Protein AF-A0A5B8B2P6-F1 (afdb_monomer_lite)

Sequence (330 aa):
MATRKTRTRLYSAANDNSALARVSGYAQRVIDGVETAGPHIRAACRRHFADLVRGIYLPFSGRSTEWSAWIAVKTPNVWIQDIYPIDLDRLAEDVKAWQSYMGNGLRDALEELRAVSAWAANQELSNFSDKQELRREVASTTEQTTAYFRETIIAATGPGSAISLKVDELQAQVFDPDTGLPAVANAVSLLETQVDIIDGKVSTNASAIIALQASYDEVSGSATFRMETGYTPSAGWSSKIGLQTRINDGAVFRDAGLFIESTATQARVIISADQFIVTAPGYEKQPFVFIGGVAALQVANIGTVTAGVLQSPDGKVKFDLANKRLTFSD

pLDDT: mean 84.7, std 16.09, range [31.66, 98.25]

Foldseek 3Di:
DDDDDDDDDDDDPDCPLVVLQVLLVVLVCCCVVVDDDDPVSVVVSVVSCPQWDWDWDCDPPRDDTDIDRIDGHDDPPDDPCVVPVDDVVVVVVVVVVQCVVQVCLVVVLVVVVVVVVVVVVDVVVVQWPDKDKDKDKDWDDDDPKIKMKIKIWMWTHGVFKTKTKIKIKIKTWDADPVPRWIKIKIWMWIWMWMWGQDPNFIKIKTKIKIKIWIDTDQKIKIWIWIWMWMAGPVFGTKTKIKIKIWIDPVPDIAMWMWIWMDGPVDTDIDTDHQKDWDADVVGPVAIFMQHPNDTDGPDDDDDDDDDCWDADPVRQWICRVVVRDTGGDD

Radius of gyration: 33.31 Å; chains: 1; bounding box: 85×66×78 Å

Secondary structure (DSSP, 8-state):
---------------HHHHHHHHHHHHHHHHTTSS---HHHHHHHHHHTTTEE--B---SS----PBPPPEE-------GGGT-SS-HHHHHHHHHHHHHHHHTHHHHHHHHHHHHHHHHHSTT-TT-SEEEEEEEEEEEEETTEEEEEEEEEEEEEETTEEEEEEEEEEEEEEE-TTT-PEEEEEEEEEEEEEEEEETTEEEEEEEEEEEEEEEETTEEEEEEEEEEEEEETTTEEEEEEEEEEEEE-SS-EEEEEEEEEEESS-EEEEEESSEEEE--TT-TTS-EEEETTEEEES----S----SEEE-TTSSEEEETTTTEEEE--

Structure (mmCIF, N/CA/C/O backbone):
data_AF-A0A5B8B2P6-F1
#
_entry.id   AF-A0A5B8B2P6-F1
#
loop_
_atom_site.group_PDB
_atom_site.id
_atom_site.type_symbol
_atom_site.label_atom_id
_atom_site.label_alt_id
_atom_site.label_comp_id
_atom_site.label_asym_id
_atom_site.label_entity_id
_atom_site.label_seq_id
_atom_site.pdbx_PDB_ins_code
_atom_site.Cartn_x
_atom_site.Cartn_y
_atom_site.Cartn_z
_atom_site.occupancy
_atom_site.B_iso_or_equiv
_atom_site.auth_seq_id
_atom_site.auth_comp_id
_atom_site.auth_asym_id
_atom_site.auth_atom_id
_atom_site.pdbx_PDB_model_num
ATOM 1 N N . MET A 1 1 ? 61.935 33.186 8.628 1.00 35.28 1 MET A N 1
ATOM 2 C CA . MET A 1 1 ? 62.275 31.759 8.456 1.00 35.28 1 MET A CA 1
ATOM 3 C C . MET A 1 1 ? 61.266 31.152 7.481 1.00 35.28 1 MET A C 1
ATOM 5 O O . MET A 1 1 ? 60.081 31.210 7.756 1.00 35.28 1 MET A O 1
ATOM 9 N N . ALA A 1 2 ? 61.767 30.679 6.332 1.00 37.25 2 ALA A N 1
ATOM 10 C CA . ALA A 1 2 ? 61.156 29.807 5.313 1.00 37.25 2 ALA A CA 1
ATOM 11 C C . ALA A 1 2 ? 59.877 30.238 4.544 1.00 37.25 2 ALA A C 1
ATOM 13 O O . ALA A 1 2 ? 58.749 29.925 4.908 1.00 37.25 2 ALA A O 1
ATOM 14 N N . THR A 1 3 ? 60.103 30.806 3.357 1.00 37.06 3 THR A N 1
ATOM 15 C CA . THR A 1 3 ? 59.189 30.882 2.204 1.00 37.06 3 THR A CA 1
ATOM 16 C C . THR A 1 3 ? 58.974 29.485 1.592 1.00 37.06 3 THR A C 1
ATOM 18 O O . THR A 1 3 ? 59.933 28.851 1.146 1.00 37.06 3 THR A O 1
ATOM 21 N N . ARG A 1 4 ? 57.730 28.986 1.520 1.00 32.34 4 ARG A N 1
ATOM 22 C CA . ARG A 1 4 ? 57.399 27.720 0.831 1.00 32.34 4 ARG A CA 1
ATOM 23 C C . ARG A 1 4 ? 57.188 27.988 -0.666 1.00 32.34 4 ARG A C 1
ATOM 25 O O . ARG A 1 4 ? 56.168 28.532 -1.069 1.00 32.34 4 ARG A O 1
ATOM 32 N N . LYS A 1 5 ? 58.174 27.621 -1.491 1.00 34.56 5 LYS A N 1
ATOM 33 C CA . LYS A 1 5 ? 58.077 27.624 -2.962 1.00 34.56 5 LYS A CA 1
ATOM 34 C C . LYS A 1 5 ? 57.139 26.505 -3.427 1.00 34.56 5 LYS A C 1
ATOM 36 O O . LYS A 1 5 ? 57.492 25.331 -3.328 1.00 34.56 5 LYS A O 1
ATOM 41 N N . THR A 1 6 ? 55.993 26.860 -3.994 1.00 35.56 6 THR A N 1
ATOM 42 C CA . THR A 1 6 ? 55.155 25.942 -4.775 1.00 35.56 6 THR A CA 1
ATOM 43 C C . THR A 1 6 ? 55.879 25.634 -6.088 1.00 35.56 6 THR A C 1
ATOM 45 O O . THR A 1 6 ? 56.027 26.500 -6.948 1.00 35.56 6 THR A O 1
ATOM 48 N N . ARG A 1 7 ? 56.412 24.415 -6.234 1.00 31.66 7 ARG A N 1
ATOM 49 C CA . ARG A 1 7 ? 56.977 23.933 -7.503 1.00 31.66 7 ARG A CA 1
ATOM 50 C C . ARG A 1 7 ? 55.834 23.489 -8.414 1.00 31.66 7 ARG A C 1
ATOM 52 O O . ARG A 1 7 ? 55.404 22.342 -8.346 1.00 31.66 7 ARG A O 1
ATOM 59 N N . THR A 1 8 ? 55.385 24.374 -9.294 1.00 33.09 8 THR A N 1
ATOM 60 C CA . THR A 1 8 ? 54.606 23.985 -10.474 1.00 33.09 8 THR A CA 1
ATOM 61 C C . THR A 1 8 ? 55.544 23.253 -11.433 1.00 33.09 8 THR A C 1
ATOM 63 O O . THR A 1 8 ? 56.421 23.867 -12.040 1.00 33.09 8 THR A O 1
ATOM 66 N N . ARG A 1 9 ? 55.423 21.924 -11.534 1.00 31.73 9 ARG A N 1
ATOM 67 C CA . ARG A 1 9 ? 56.070 21.157 -12.607 1.00 31.73 9 ARG A CA 1
ATOM 68 C C . ARG A 1 9 ? 55.242 21.334 -13.877 1.00 31.73 9 ARG A C 1
ATOM 70 O O . ARG A 1 9 ? 54.193 20.719 -14.021 1.00 31.73 9 ARG A O 1
ATOM 77 N N . LEU A 1 10 ? 55.732 22.175 -14.780 1.00 33.16 10 LEU A N 1
ATOM 78 C CA . LEU A 1 10 ? 55.343 22.147 -16.186 1.00 33.16 10 LEU A CA 1
ATOM 79 C C . LEU A 1 10 ? 55.857 20.826 -16.778 1.00 33.16 10 LEU A C 1
ATOM 81 O O . LEU A 1 10 ? 57.068 20.622 -16.862 1.00 33.16 10 LEU A O 1
ATOM 85 N N . TYR A 1 11 ? 54.952 19.916 -17.139 1.00 32.69 11 TYR A N 1
ATOM 86 C CA . TYR A 1 11 ? 55.293 18.774 -17.984 1.00 32.69 11 TYR A CA 1
ATOM 87 C C . TYR A 1 11 ? 55.308 19.263 -19.432 1.00 32.69 11 TYR A C 1
ATOM 89 O O . TYR A 1 11 ? 54.278 19.641 -19.983 1.00 32.69 11 TYR A O 1
ATOM 97 N N . SER A 1 12 ? 56.499 19.310 -20.028 1.00 35.22 12 SER A N 1
ATOM 98 C CA . SER A 1 12 ? 56.662 19.536 -21.460 1.00 35.22 12 SER A CA 1
ATOM 99 C C . SER A 1 12 ? 56.098 18.338 -22.221 1.00 35.22 12 SER A C 1
ATOM 101 O O . SER A 1 12 ? 56.512 17.205 -21.965 1.00 35.22 12 SER A O 1
ATOM 103 N N . ALA A 1 13 ? 55.188 18.599 -23.157 1.00 39.44 13 ALA A N 1
ATOM 104 C CA . ALA A 1 13 ? 54.645 17.629 -24.100 1.00 39.44 13 ALA A CA 1
ATOM 105 C C . ALA A 1 13 ? 55.759 17.096 -25.021 1.00 39.44 13 ALA A C 1
ATOM 107 O O . ALA A 1 13 ? 56.021 17.636 -26.093 1.00 39.44 13 ALA A O 1
ATOM 108 N N . ALA A 1 14 ? 56.449 16.050 -24.573 1.00 36.78 14 ALA A N 1
ATOM 109 C CA . ALA A 1 14 ? 57.392 15.281 -25.369 1.00 36.78 14 ALA A CA 1
ATOM 110 C C . ALA A 1 14 ? 56.872 13.83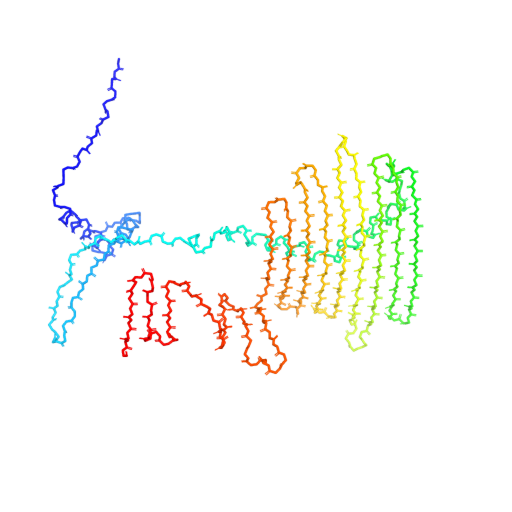6 -25.460 1.00 36.78 14 ALA A C 1
ATOM 112 O O . ALA A 1 14 ? 57.014 13.057 -24.522 1.00 36.78 14 ALA A O 1
ATOM 113 N N . ASN A 1 15 ? 56.259 13.500 -26.600 1.00 46.50 15 ASN A N 1
ATOM 114 C CA . ASN A 1 15 ? 55.832 12.157 -27.019 1.00 46.50 15 ASN A CA 1
ATOM 115 C C . ASN A 1 15 ? 54.950 11.364 -26.027 1.00 46.50 15 ASN A C 1
ATOM 117 O O . ASN A 1 15 ? 55.364 10.300 -25.547 1.00 46.50 15 ASN A O 1
ATOM 121 N N . ASP A 1 16 ? 53.700 11.798 -25.823 1.00 53.56 16 ASP A N 1
ATOM 122 C CA . ASP A 1 16 ? 52.686 11.088 -25.012 1.00 53.56 16 ASP A CA 1
ATOM 123 C C . ASP A 1 16 ? 52.545 9.599 -25.381 1.00 53.56 16 ASP A C 1
ATOM 125 O O . ASP A 1 16 ? 52.499 8.742 -24.499 1.00 53.56 16 ASP A O 1
ATOM 129 N N . ASN A 1 17 ? 52.609 9.253 -26.672 1.00 56.47 17 ASN A N 1
ATOM 130 C CA . ASN A 1 17 ? 52.504 7.858 -27.120 1.00 56.47 17 ASN A CA 1
ATOM 131 C C . ASN A 1 17 ? 53.683 6.979 -26.668 1.00 56.47 17 ASN A C 1
ATOM 133 O O . ASN A 1 17 ? 53.506 5.794 -26.400 1.00 56.47 17 ASN A O 1
ATOM 137 N N . SER A 1 18 ? 54.890 7.541 -26.548 1.00 63.69 18 SER A N 1
ATOM 138 C CA . SER A 1 18 ? 56.085 6.785 -26.144 1.00 63.69 18 SER A CA 1
ATOM 139 C C . SER A 1 18 ? 56.135 6.532 -24.636 1.00 63.69 18 SER A C 1
ATOM 141 O O . SER A 1 18 ? 56.535 5.454 -24.194 1.00 63.69 18 SER A O 1
ATOM 143 N N . ALA A 1 19 ? 55.688 7.503 -23.836 1.00 70.06 19 ALA A N 1
ATOM 144 C CA . ALA A 1 19 ? 55.565 7.351 -22.393 1.00 70.06 19 ALA A CA 1
ATOM 145 C C . ALA A 1 19 ? 54.436 6.367 -22.063 1.00 70.06 19 ALA A C 1
ATOM 147 O O . ALA A 1 19 ? 54.642 5.436 -21.282 1.00 70.06 19 ALA A O 1
ATOM 148 N N . LEU A 1 20 ? 53.289 6.504 -22.736 1.00 74.38 20 LEU A N 1
ATOM 149 C CA . LEU A 1 20 ? 52.159 5.592 -22.599 1.00 74.38 20 LEU A CA 1
ATOM 150 C C . LEU A 1 20 ? 52.529 4.162 -23.006 1.00 74.38 20 LEU A C 1
ATOM 152 O O . LEU A 1 20 ? 52.212 3.226 -22.273 1.00 74.38 20 LEU A O 1
ATOM 156 N N . ALA A 1 21 ? 53.255 3.974 -24.112 1.00 73.25 21 ALA A N 1
ATOM 157 C CA . ALA A 1 21 ? 53.729 2.658 -24.541 1.00 73.25 21 ALA A CA 1
ATOM 158 C C . ALA A 1 21 ? 54.664 2.009 -23.507 1.00 73.25 21 ALA A C 1
ATOM 160 O O . ALA A 1 21 ? 54.547 0.816 -23.226 1.00 73.25 21 ALA A O 1
ATOM 161 N N . ARG A 1 22 ? 55.556 2.790 -22.884 1.00 78.44 22 ARG A N 1
ATOM 162 C CA . ARG A 1 22 ? 56.474 2.293 -21.845 1.00 78.44 22 ARG A CA 1
ATOM 163 C C . ARG A 1 22 ? 55.747 1.892 -20.564 1.00 78.44 22 ARG A C 1
ATOM 165 O O . ARG A 1 22 ? 56.015 0.816 -20.031 1.00 78.44 22 ARG A O 1
ATOM 172 N N . VAL A 1 23 ? 54.834 2.734 -20.082 1.00 81.00 23 VAL A N 1
ATOM 173 C CA . VAL A 1 23 ? 54.056 2.469 -18.860 1.00 81.00 23 VAL A CA 1
ATOM 174 C C . VAL A 1 23 ? 53.113 1.286 -19.071 1.00 81.00 23 VAL A C 1
ATOM 176 O O . VAL A 1 23 ? 53.075 0.382 -18.240 1.00 81.00 23 VAL A O 1
ATOM 179 N N . SER A 1 24 ? 52.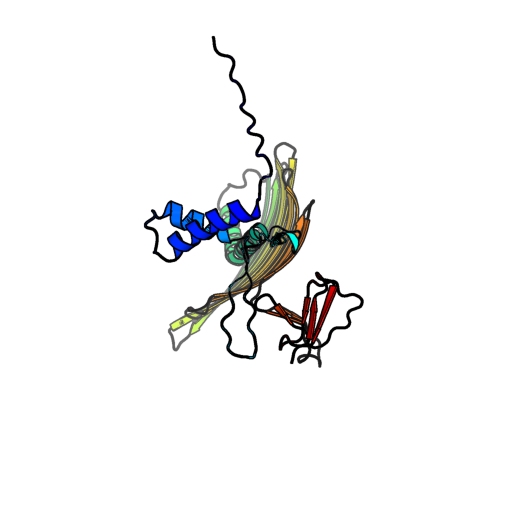436 1.230 -20.219 1.00 82.25 24 SER A N 1
ATOM 180 C CA . SER A 1 24 ? 51.551 0.116 -20.577 1.00 82.25 24 SER A CA 1
ATOM 181 C C . SER A 1 24 ? 52.333 -1.186 -20.765 1.00 82.25 24 SER A C 1
ATOM 183 O O . SER A 1 24 ? 51.907 -2.234 -20.295 1.00 82.25 24 SER A O 1
ATOM 185 N N . GLY A 1 25 ? 53.523 -1.136 -21.373 1.00 81.06 25 GLY A N 1
ATOM 186 C CA . GLY A 1 25 ? 54.397 -2.304 -21.505 1.00 81.06 25 GLY A CA 1
ATOM 187 C C . GLY A 1 25 ? 54.868 -2.857 -20.156 1.00 81.06 25 GLY A C 1
ATOM 188 O O . GLY A 1 25 ? 54.912 -4.070 -19.973 1.00 81.06 25 GLY A O 1
ATOM 189 N N . TYR A 1 26 ? 55.182 -1.989 -19.190 1.00 84.56 26 TYR A N 1
ATOM 190 C CA . TYR A 1 26 ? 55.503 -2.413 -17.824 1.00 84.56 26 TYR A CA 1
ATOM 191 C C . TYR A 1 26 ? 54.280 -3.002 -17.103 1.00 84.56 26 TYR A C 1
ATOM 193 O O . TYR A 1 26 ? 54.364 -4.093 -16.544 1.00 84.56 26 TYR A O 1
ATOM 201 N N . ALA A 1 27 ? 53.132 -2.321 -17.167 1.00 83.88 27 ALA A N 1
ATOM 202 C CA . ALA A 1 27 ? 51.894 -2.774 -16.538 1.00 83.88 27 ALA A CA 1
ATOM 203 C C . ALA A 1 27 ? 51.429 -4.141 -17.071 1.00 83.88 27 ALA A C 1
ATOM 205 O O . ALA A 1 27 ? 50.986 -4.979 -16.288 1.00 83.88 27 ALA A O 1
ATOM 206 N N . GLN A 1 28 ? 51.594 -4.395 -18.373 1.00 81.88 28 GLN A N 1
ATOM 207 C CA . GLN A 1 28 ? 51.270 -5.682 -18.986 1.00 81.88 28 GLN A CA 1
ATOM 208 C C . GLN A 1 28 ? 52.176 -6.805 -18.458 1.00 81.88 28 GLN A C 1
ATOM 210 O O . GLN A 1 28 ? 51.669 -7.835 -18.035 1.00 81.88 28 GLN A O 1
ATOM 215 N N . ARG A 1 29 ? 53.498 -6.587 -18.362 1.00 81.31 29 ARG A N 1
ATOM 216 C CA . ARG A 1 29 ? 54.429 -7.586 -17.795 1.00 81.31 29 ARG A CA 1
ATOM 217 C C . ARG A 1 29 ? 54.131 -7.930 -16.332 1.00 81.31 29 ARG A C 1
ATOM 219 O O . ARG A 1 29 ? 54.324 -9.072 -15.925 1.00 81.31 29 ARG A O 1
ATOM 226 N N . VAL A 1 30 ? 53.642 -6.962 -15.553 1.00 84.69 30 VAL A N 1
ATOM 227 C CA . VAL A 1 30 ? 53.190 -7.175 -14.165 1.00 84.69 30 VAL A CA 1
ATOM 228 C C . VAL A 1 30 ? 51.907 -8.019 -14.102 1.00 84.69 30 VAL A C 1
ATOM 230 O O . VAL A 1 30 ? 51.743 -8.817 -13.177 1.00 84.69 30 VAL A O 1
ATOM 233 N N . ILE A 1 31 ? 50.990 -7.853 -15.061 1.00 82.31 31 ILE A N 1
ATOM 234 C CA . ILE A 1 31 ? 49.745 -8.637 -15.151 1.00 82.31 31 ILE A CA 1
ATOM 235 C C . ILE A 1 31 ? 50.020 -10.055 -15.661 1.00 82.31 31 ILE A C 1
ATOM 237 O O . ILE A 1 31 ? 49.504 -11.006 -15.079 1.00 82.31 31 ILE A O 1
ATOM 241 N N . ASP A 1 32 ? 50.872 -10.192 -16.677 1.00 81.56 32 ASP A N 1
ATOM 242 C CA . ASP A 1 32 ? 51.253 -11.469 -17.296 1.00 81.56 32 ASP A CA 1
ATOM 243 C C . ASP A 1 32 ? 52.158 -12.326 -16.388 1.00 81.56 32 ASP A C 1
ATOM 245 O O . ASP A 1 32 ? 52.564 -13.423 -16.759 1.00 81.56 32 ASP A O 1
ATOM 249 N N . GLY A 1 33 ? 52.500 -11.828 -15.193 1.00 79.81 33 GLY A N 1
ATOM 250 C CA . GLY A 1 33 ? 53.319 -12.538 -14.209 1.00 79.81 33 GLY A CA 1
ATOM 251 C C . GLY A 1 33 ? 54.810 -12.592 -14.545 1.00 79.81 33 GLY A C 1
ATOM 252 O O . GLY A 1 33 ? 55.564 -13.254 -13.838 1.00 79.81 33 GLY A O 1
ATOM 253 N N . VAL A 1 34 ? 55.242 -11.880 -15.589 1.00 87.12 34 VAL A N 1
ATOM 254 C CA . VAL A 1 34 ? 56.650 -11.767 -16.003 1.00 87.12 34 VAL A CA 1
ATOM 255 C C . VAL A 1 34 ? 57.439 -10.893 -15.023 1.00 87.12 34 VAL A C 1
ATOM 257 O O . VAL A 1 34 ? 58.607 -11.156 -14.756 1.00 87.12 34 VAL A O 1
ATOM 260 N N . GLU A 1 35 ? 56.797 -9.871 -14.453 1.00 84.94 35 GLU A N 1
ATOM 261 C CA . GLU A 1 35 ? 57.387 -8.974 -13.457 1.00 84.94 35 GLU A CA 1
ATOM 262 C C . GLU A 1 35 ? 56.773 -9.225 -12.068 1.00 84.94 35 GLU A C 1
ATOM 264 O O . GLU A 1 35 ? 55.549 -9.212 -11.895 1.00 84.94 35 GLU A O 1
ATOM 269 N N . THR A 1 36 ? 57.610 -9.419 -11.043 1.00 81.75 36 THR A N 1
ATOM 270 C CA . THR A 1 36 ? 57.124 -9.660 -9.674 1.00 81.75 36 THR A CA 1
ATOM 271 C C . THR A 1 36 ? 56.742 -8.341 -9.003 1.00 81.75 36 THR A C 1
ATOM 273 O O . THR A 1 36 ? 57.601 -7.524 -8.688 1.00 81.75 36 THR A O 1
ATOM 276 N N . ALA A 1 37 ? 55.449 -8.141 -8.733 1.00 84.50 37 ALA A N 1
ATOM 277 C CA . ALA A 1 37 ? 54.941 -6.952 -8.045 1.00 84.50 37 ALA A CA 1
ATOM 278 C C . ALA A 1 37 ? 53.993 -7.301 -6.887 1.00 84.50 37 ALA A C 1
ATOM 280 O O . ALA A 1 37 ? 53.378 -8.365 -6.866 1.00 84.50 37 ALA A O 1
ATOM 281 N N . GLY A 1 38 ? 53.845 -6.392 -5.919 1.00 83.25 38 GLY A N 1
ATOM 282 C CA . GLY A 1 38 ? 52.892 -6.546 -4.815 1.00 83.25 38 GLY A CA 1
ATOM 283 C C . GLY A 1 38 ? 51.420 -6.373 -5.244 1.00 83.25 38 GLY A C 1
ATOM 284 O O . GLY A 1 38 ? 51.146 -5.835 -6.321 1.00 83.25 38 GLY A O 1
ATOM 285 N N . PRO A 1 39 ? 50.445 -6.772 -4.400 1.00 79.38 39 PRO A N 1
ATOM 286 C CA . PRO A 1 39 ? 49.010 -6.701 -4.712 1.00 79.38 39 PRO A CA 1
ATOM 287 C C . PRO A 1 39 ? 48.518 -5.301 -5.109 1.00 79.38 39 PRO A C 1
ATOM 289 O O . PRO A 1 39 ? 47.774 -5.160 -6.079 1.00 79.38 39 PRO A O 1
ATOM 292 N N . HIS A 1 40 ? 48.981 -4.256 -4.416 1.00 79.94 40 HIS A N 1
ATOM 293 C CA . HIS A 1 40 ? 48.607 -2.868 -4.711 1.00 79.94 40 HIS A CA 1
ATOM 294 C C . HIS A 1 40 ? 49.101 -2.395 -6.085 1.00 79.94 40 HIS A C 1
ATOM 296 O O . HIS A 1 40 ? 48.379 -1.701 -6.796 1.00 79.94 40 HIS A O 1
ATOM 302 N N . ILE A 1 41 ? 50.303 -2.816 -6.489 1.00 83.69 41 ILE A N 1
ATOM 303 C CA . ILE A 1 41 ? 50.882 -2.462 -7.791 1.00 83.69 41 ILE A CA 1
ATOM 304 C C . ILE A 1 41 ? 50.138 -3.198 -8.907 1.00 83.69 41 ILE A C 1
ATOM 306 O O . ILE A 1 41 ? 49.754 -2.577 -9.893 1.00 83.69 41 ILE A O 1
ATOM 310 N N . ARG A 1 42 ? 49.819 -4.487 -8.722 1.00 78.06 42 ARG A N 1
ATOM 311 C CA . ARG A 1 42 ? 48.973 -5.236 -9.666 1.00 78.06 42 ARG A CA 1
ATOM 312 C C . ARG A 1 42 ? 47.598 -4.593 -9.861 1.00 78.06 42 ARG A C 1
ATOM 314 O O . ARG A 1 42 ? 47.121 -4.511 -10.990 1.00 78.06 42 ARG A O 1
ATOM 321 N N . ALA A 1 43 ? 46.971 -4.112 -8.788 1.00 75.88 43 ALA A N 1
ATOM 322 C CA . ALA A 1 43 ? 45.688 -3.417 -8.874 1.00 75.88 43 ALA A CA 1
ATOM 323 C C . ALA A 1 43 ? 45.793 -2.092 -9.652 1.00 75.88 43 ALA A C 1
ATOM 325 O O . ALA A 1 43 ? 44.938 -1.804 -10.489 1.00 75.88 43 ALA A O 1
ATOM 326 N N . ALA A 1 44 ? 46.858 -1.316 -9.430 1.00 77.75 44 ALA A N 1
ATOM 327 C CA . ALA A 1 44 ? 47.123 -0.095 -10.188 1.00 77.75 44 ALA A CA 1
ATOM 328 C C . ALA A 1 44 ? 47.369 -0.383 -11.681 1.00 77.75 44 ALA A C 1
ATOM 330 O O . ALA A 1 44 ? 46.798 0.293 -12.533 1.00 77.75 44 ALA A O 1
ATOM 331 N N . CYS A 1 45 ? 48.133 -1.432 -12.008 1.00 81.12 45 CYS A N 1
ATOM 332 C CA . CYS A 1 45 ? 48.360 -1.862 -13.390 1.00 81.12 45 CYS A CA 1
ATOM 333 C C . CYS A 1 45 ? 47.066 -2.301 -14.089 1.00 81.12 45 CYS A C 1
ATOM 335 O O . CYS A 1 45 ? 46.888 -1.993 -15.260 1.00 81.12 45 CYS A O 1
ATOM 337 N N . ARG A 1 46 ? 46.131 -2.959 -13.388 1.00 78.75 46 ARG A N 1
ATOM 338 C CA . ARG A 1 46 ? 44.809 -3.294 -13.951 1.00 78.75 46 ARG A CA 1
ATOM 339 C C . ARG A 1 46 ? 43.968 -2.049 -14.236 1.00 78.75 46 ARG A C 1
ATOM 341 O O . ARG A 1 46 ? 43.339 -1.975 -15.283 1.00 78.75 46 ARG A O 1
ATOM 348 N N . ARG A 1 47 ? 43.981 -1.063 -13.333 1.00 77.38 47 ARG A N 1
ATOM 349 C CA . ARG A 1 47 ? 43.257 0.208 -13.517 1.00 77.38 47 ARG A CA 1
ATOM 350 C C . ARG A 1 47 ? 43.827 1.059 -14.650 1.00 77.38 47 ARG A C 1
ATOM 352 O O . ARG A 1 47 ? 43.059 1.732 -15.320 1.00 77.38 47 ARG A O 1
ATOM 359 N N . HIS A 1 48 ? 45.138 0.995 -14.894 1.00 79.62 48 HIS A N 1
ATOM 360 C CA . HIS A 1 48 ? 45.791 1.690 -16.014 1.00 79.62 48 HIS A CA 1
ATOM 361 C C . HIS A 1 48 ? 45.164 1.344 -17.374 1.00 79.62 48 HIS A C 1
ATOM 363 O O . HIS A 1 48 ? 45.072 2.209 -18.236 1.00 79.62 48 HIS A O 1
ATOM 369 N N . PHE A 1 49 ? 44.677 0.112 -17.556 1.00 75.31 49 PHE A N 1
ATOM 370 C CA . PHE A 1 49 ? 44.046 -0.331 -18.805 1.00 75.31 49 PHE A CA 1
ATOM 371 C C . PHE A 1 49 ? 42.537 -0.067 -18.900 1.00 75.31 49 PHE A C 1
ATOM 373 O O . PHE A 1 49 ? 41.948 -0.406 -19.920 1.00 75.31 49 PHE A O 1
ATOM 380 N N . ALA A 1 50 ? 41.903 0.530 -17.884 1.00 69.56 50 ALA A N 1
ATOM 381 C CA . ALA A 1 50 ? 40.457 0.773 -17.897 1.00 69.56 50 ALA A CA 1
ATOM 382 C C . ALA A 1 50 ? 40.013 1.704 -19.046 1.00 69.56 50 ALA A C 1
ATOM 384 O O . ALA A 1 50 ? 38.932 1.513 -19.595 1.00 69.56 50 ALA A O 1
ATOM 385 N N . ASP A 1 51 ? 40.885 2.635 -19.453 1.00 69.81 51 ASP A N 1
ATOM 386 C CA . ASP A 1 51 ? 40.620 3.640 -20.494 1.00 69.81 51 ASP A CA 1
ATOM 387 C C . ASP A 1 51 ? 41.537 3.481 -21.727 1.00 69.81 51 ASP A C 1
ATOM 389 O O . ASP A 1 51 ? 41.737 4.418 -22.506 1.00 69.81 51 ASP A O 1
ATOM 393 N N . LEU A 1 52 ? 42.143 2.298 -21.906 1.00 77.75 52 LEU A N 1
ATOM 394 C CA . LEU A 1 52 ? 43.065 2.008 -23.007 1.00 77.75 52 LEU A CA 1
ATOM 395 C C . LEU A 1 52 ? 42.537 0.876 -23.887 1.00 77.75 52 LEU A C 1
ATOM 397 O O . LEU A 1 52 ? 42.146 -0.181 -23.401 1.00 77.75 52 LEU A O 1
ATOM 401 N N . VAL A 1 53 ? 42.611 1.063 -25.204 1.00 74.12 53 VAL A N 1
ATOM 402 C CA . VAL A 1 53 ? 42.267 0.033 -26.195 1.00 74.12 53 VAL A CA 1
ATOM 403 C C . VAL A 1 53 ? 43.412 -0.188 -27.177 1.00 74.12 53 VAL A C 1
ATOM 405 O O . VAL A 1 53 ? 44.218 0.708 -27.429 1.00 74.12 53 VAL A O 1
ATOM 408 N N . ARG A 1 54 ? 43.482 -1.387 -27.756 1.00 74.25 54 ARG A N 1
ATOM 409 C CA . ARG A 1 54 ? 44.350 -1.711 -28.894 1.00 74.25 54 ARG A CA 1
ATOM 410 C C . ARG A 1 54 ? 43.612 -2.645 -29.845 1.00 74.25 54 ARG A C 1
ATOM 412 O O . ARG A 1 54 ? 42.816 -3.470 -29.403 1.00 74.25 54 ARG A O 1
ATOM 419 N N . GLY A 1 55 ? 43.874 -2.516 -31.137 1.00 73.69 55 GLY A N 1
ATOM 420 C CA . GLY A 1 55 ? 43.308 -3.384 -32.167 1.00 73.69 55 GLY A CA 1
ATOM 421 C C . GLY A 1 55 ? 44.354 -4.347 -32.714 1.00 73.69 55 GLY A C 1
ATOM 422 O O . GLY A 1 55 ? 45.540 -4.033 -32.723 1.00 73.69 55 GLY A O 1
ATOM 423 N N . ILE A 1 56 ? 43.922 -5.505 -33.200 1.00 73.12 56 ILE A N 1
ATOM 424 C CA . ILE A 1 56 ? 44.721 -6.377 -34.066 1.00 73.12 56 ILE A CA 1
ATOM 425 C C . ILE A 1 56 ? 43.953 -6.549 -35.371 1.00 73.12 56 ILE A C 1
ATOM 427 O O . ILE A 1 56 ? 42.754 -6.827 -35.366 1.00 73.12 56 ILE A O 1
ATOM 431 N N . TYR A 1 57 ? 44.622 -6.327 -36.497 1.00 69.75 57 TYR A N 1
ATOM 432 C CA . TYR A 1 57 ? 44.018 -6.582 -37.799 1.00 69.75 57 TYR A CA 1
ATOM 433 C C . TYR A 1 57 ? 44.050 -8.086 -38.060 1.00 69.75 57 TYR A C 1
ATOM 435 O O . TYR A 1 57 ? 45.135 -8.644 -38.115 1.00 69.75 57 TYR A O 1
ATOM 443 N N . LEU A 1 58 ? 42.905 -8.751 -38.218 1.00 71.62 58 LEU A N 1
ATOM 444 C CA . LEU A 1 58 ? 42.845 -10.187 -38.515 1.00 71.62 58 LEU A CA 1
ATOM 445 C C . LEU A 1 58 ? 42.678 -10.398 -40.031 1.00 71.62 58 LEU A C 1
ATOM 447 O O . LEU A 1 58 ? 41.558 -10.280 -40.533 1.00 71.62 58 LEU A O 1
ATOM 451 N N . PRO A 1 59 ? 43.759 -10.663 -40.792 1.00 68.75 59 PRO A N 1
ATOM 452 C CA . PRO A 1 59 ? 43.648 -10.920 -42.221 1.00 68.75 59 PRO A CA 1
ATOM 453 C C . PRO A 1 59 ? 43.030 -12.296 -42.496 1.00 68.75 59 PRO A C 1
ATOM 455 O O . PRO A 1 59 ? 43.265 -13.261 -41.775 1.00 68.75 59 PRO A O 1
ATOM 458 N N . PHE A 1 60 ? 42.299 -12.401 -43.608 1.00 68.06 60 PHE A N 1
ATOM 459 C CA . PHE A 1 60 ? 41.720 -13.666 -44.079 1.00 68.06 60 PHE A CA 1
ATOM 460 C C . PHE A 1 60 ? 42.790 -14.696 -44.490 1.00 68.06 60 PHE A C 1
ATOM 462 O O . PHE A 1 60 ? 42.642 -15.894 -44.270 1.00 68.06 60 PHE A O 1
ATOM 469 N N . SER A 1 61 ? 43.911 -14.238 -45.057 1.00 70.19 61 SER A N 1
ATOM 470 C CA . SER A 1 61 ? 45.114 -15.063 -45.198 1.00 70.19 61 SER A CA 1
ATOM 471 C C . SER A 1 61 ? 45.745 -15.191 -43.813 1.00 70.19 61 SER A C 1
ATOM 473 O O . SER A 1 61 ? 46.059 -14.142 -43.264 1.00 70.19 61 SER A O 1
ATOM 475 N N . GLY A 1 62 ? 45.961 -16.392 -43.264 1.00 71.06 62 GLY A N 1
ATOM 476 C CA . GLY A 1 62 ? 46.452 -16.651 -41.889 1.00 71.06 62 GLY A CA 1
ATOM 477 C C . GLY A 1 62 ? 47.855 -16.127 -41.517 1.00 71.06 62 GLY A C 1
ATOM 478 O O . GLY A 1 62 ? 48.600 -16.780 -40.794 1.00 71.06 62 GLY A O 1
ATOM 479 N N . ARG A 1 63 ? 48.249 -14.962 -42.034 1.00 71.62 63 ARG A N 1
ATOM 480 C CA . ARG A 1 63 ? 49.435 -14.194 -41.677 1.00 71.62 63 ARG A CA 1
ATOM 481 C C . ARG A 1 63 ? 49.241 -13.611 -40.283 1.00 71.62 63 ARG A C 1
ATOM 483 O O . ARG A 1 63 ? 48.262 -12.912 -40.034 1.00 71.62 63 ARG A O 1
ATOM 490 N N . SER A 1 64 ? 50.206 -13.867 -39.406 1.00 72.25 64 SER A N 1
ATOM 491 C CA . SER A 1 64 ? 50.256 -13.226 -38.095 1.00 72.25 64 SER A CA 1
ATOM 492 C C . SER A 1 64 ? 50.472 -11.726 -38.267 1.00 72.25 64 SER A C 1
ATOM 494 O O . SER A 1 64 ? 51.370 -11.298 -38.992 1.00 72.25 64 SER A O 1
ATOM 496 N N . THR A 1 65 ? 49.656 -10.937 -37.587 1.00 78.88 65 THR A N 1
ATOM 497 C CA . THR A 1 65 ? 49.752 -9.479 -37.519 1.00 78.88 65 THR A CA 1
ATOM 498 C C . THR A 1 65 ? 50.025 -9.061 -36.086 1.00 78.88 65 THR A C 1
ATOM 500 O O . THR A 1 65 ? 49.746 -9.792 -35.135 1.00 78.88 65 THR A O 1
ATOM 503 N N . GLU A 1 66 ? 50.613 -7.882 -35.930 1.00 76.88 66 GLU A N 1
ATOM 504 C CA . GLU A 1 66 ? 50.898 -7.337 -34.612 1.00 76.88 66 GLU A CA 1
ATOM 505 C C . GLU A 1 66 ? 49.728 -6.499 -34.097 1.00 76.88 66 GLU A C 1
ATOM 507 O O . GLU A 1 66 ? 48.949 -5.913 -34.856 1.00 76.88 66 GLU A O 1
ATOM 512 N N . TRP A 1 67 ? 49.614 -6.446 -32.774 1.00 75.88 67 TRP A N 1
ATOM 513 C CA . TRP A 1 67 ? 48.705 -5.536 -32.096 1.00 75.88 67 TRP A CA 1
ATOM 514 C C . TRP A 1 67 ? 49.139 -4.083 -32.308 1.00 75.88 67 TRP A C 1
ATOM 516 O O . TRP A 1 67 ? 50.328 -3.768 -32.298 1.00 75.88 67 TRP A O 1
ATOM 526 N N . SER A 1 68 ? 48.169 -3.178 -32.418 1.00 78.31 68 SER A N 1
ATOM 527 C CA . SER A 1 68 ? 48.427 -1.744 -32.416 1.00 78.31 68 SER A CA 1
ATOM 528 C C . SER A 1 68 ? 49.013 -1.286 -31.078 1.00 78.31 68 SER A C 1
ATOM 530 O O . SER A 1 68 ? 48.868 -1.942 -30.039 1.00 78.31 68 SER A O 1
ATOM 532 N N . ALA A 1 69 ? 49.602 -0.090 -31.083 1.00 76.88 69 ALA A N 1
ATOM 533 C CA . ALA A 1 69 ? 49.876 0.629 -29.848 1.00 76.88 69 ALA A CA 1
ATOM 534 C C . ALA A 1 69 ? 48.578 0.849 -29.047 1.00 76.88 69 ALA A C 1
ATOM 536 O O . ALA A 1 69 ? 47.480 0.885 -29.613 1.00 76.88 69 ALA A O 1
ATOM 537 N N . TRP A 1 70 ? 48.722 0.999 -27.731 1.00 76.12 70 TRP A N 1
ATOM 538 C CA . TRP A 1 70 ? 47.625 1.380 -26.846 1.00 76.12 70 TRP A CA 1
ATOM 539 C C . TRP A 1 70 ? 47.181 2.813 -27.137 1.00 76.12 70 TRP A C 1
ATOM 541 O O . TRP A 1 70 ? 48.013 3.716 -27.222 1.00 76.12 70 TRP A O 1
ATOM 551 N N . ILE A 1 71 ? 45.872 3.008 -27.264 1.00 75.94 71 ILE A N 1
ATOM 552 C CA . ILE A 1 71 ? 45.235 4.297 -27.524 1.00 75.94 71 ILE A CA 1
ATOM 553 C C . ILE A 1 71 ? 44.337 4.627 -26.336 1.00 75.94 71 ILE A C 1
ATOM 555 O O . ILE A 1 71 ? 43.526 3.799 -25.920 1.00 75.94 71 ILE A O 1
ATOM 559 N N . ALA A 1 72 ? 44.480 5.841 -25.806 1.00 73.31 72 ALA A N 1
ATOM 560 C CA . ALA A 1 72 ? 43.571 6.372 -24.801 1.00 73.31 72 ALA A CA 1
ATOM 561 C C . ALA A 1 72 ? 42.214 6.680 -25.433 1.00 73.31 72 ALA A C 1
ATOM 563 O O . ALA A 1 72 ? 42.131 7.419 -26.417 1.00 73.31 72 ALA A O 1
ATOM 564 N N . VAL A 1 73 ? 41.154 6.120 -24.860 1.00 60.97 73 VAL A N 1
ATOM 565 C CA . VAL A 1 73 ? 39.778 6.389 -25.271 1.00 60.97 73 VAL A CA 1
ATOM 566 C C . VAL A 1 73 ? 39.031 7.064 -24.140 1.00 60.97 73 VAL A C 1
ATOM 568 O O . VAL A 1 73 ? 39.149 6.692 -22.979 1.00 60.97 73 VAL A O 1
ATOM 571 N N . LYS A 1 74 ? 38.237 8.073 -24.491 1.00 62.09 74 LYS A N 1
ATOM 572 C CA . LYS A 1 74 ? 37.290 8.676 -23.562 1.00 62.09 74 LYS A CA 1
ATOM 573 C C . LYS A 1 74 ? 35.969 7.936 -23.707 1.00 62.09 74 LYS A C 1
ATOM 575 O O . LYS A 1 74 ? 35.250 8.151 -24.682 1.00 62.09 74 LYS A O 1
ATOM 580 N N . THR A 1 75 ? 35.661 7.052 -22.769 1.00 53.56 75 THR A N 1
ATOM 581 C CA . THR A 1 75 ? 34.325 6.464 -22.673 1.00 53.56 75 THR A CA 1
ATOM 582 C C . THR A 1 75 ? 33.366 7.535 -22.136 1.00 53.56 75 THR A C 1
ATOM 584 O O . THR A 1 75 ? 33.704 8.247 -21.184 1.00 53.56 75 THR A O 1
ATOM 587 N N . PRO A 1 76 ? 32.193 7.749 -22.763 1.00 49.03 76 PRO A N 1
ATOM 588 C CA . PRO A 1 76 ? 31.151 8.556 -22.154 1.00 49.03 76 PRO A CA 1
ATOM 589 C C . PRO A 1 76 ? 30.801 7.959 -20.797 1.00 49.03 76 PRO A C 1
ATOM 591 O O . PRO A 1 76 ? 30.485 6.776 -20.681 1.00 49.03 76 PRO A O 1
ATOM 594 N N . ASN A 1 77 ? 30.884 8.794 -19.773 1.00 45.56 77 ASN A N 1
ATOM 595 C CA . ASN A 1 77 ? 30.543 8.432 -18.416 1.00 45.56 77 ASN A CA 1
ATOM 596 C C . ASN A 1 77 ? 29.016 8.466 -18.264 1.00 45.56 77 ASN A C 1
ATOM 598 O O . ASN A 1 77 ? 28.494 9.436 -17.737 1.00 45.56 77 ASN A O 1
ATOM 602 N N . VAL A 1 78 ? 28.314 7.463 -18.800 1.00 46.41 78 VAL A N 1
ATOM 603 C CA . VAL A 1 78 ? 26.859 7.316 -18.638 1.00 46.41 78 VAL A CA 1
ATOM 604 C C . VAL A 1 78 ? 26.577 6.671 -17.290 1.00 46.41 78 VAL A C 1
ATOM 606 O O . VAL A 1 78 ? 26.666 5.452 -17.135 1.00 46.41 78 VAL A O 1
ATOM 609 N N . TRP A 1 79 ? 26.303 7.493 -16.282 1.00 39.81 79 TRP A N 1
ATOM 610 C CA . TRP A 1 79 ? 25.871 6.983 -14.982 1.00 39.81 79 TRP A CA 1
ATOM 611 C C . TRP A 1 79 ? 24.399 6.582 -15.108 1.00 39.81 79 TRP A C 1
ATOM 613 O O . TRP A 1 79 ? 23.655 7.180 -15.875 1.00 39.81 79 TRP A O 1
ATOM 623 N N . ILE A 1 80 ? 23.942 5.568 -14.367 1.00 50.44 80 ILE A N 1
ATOM 624 C CA . ILE A 1 80 ? 22.519 5.159 -14.346 1.00 50.44 80 ILE A CA 1
ATOM 625 C C . ILE A 1 80 ? 21.583 6.347 -14.016 1.00 50.44 80 ILE A C 1
ATOM 627 O O . ILE A 1 80 ? 20.441 6.383 -14.472 1.00 50.44 80 ILE A O 1
ATOM 631 N N . GLN A 1 81 ? 22.102 7.355 -13.306 1.00 48.66 81 GLN A N 1
ATOM 632 C CA . GLN A 1 81 ? 21.444 8.634 -13.013 1.00 48.66 81 GLN A CA 1
ATOM 633 C C . GLN A 1 81 ? 21.203 9.524 -14.251 1.00 48.66 81 GLN A C 1
ATOM 635 O O . GLN A 1 81 ? 20.349 10.400 -14.206 1.00 48.66 81 GLN A O 1
ATOM 640 N N . ASP A 1 82 ? 21.898 9.301 -15.372 1.00 52.00 82 ASP A N 1
ATOM 641 C CA . ASP A 1 82 ? 21.664 10.043 -16.622 1.00 52.00 82 ASP A CA 1
ATOM 642 C C . ASP A 1 82 ? 20.411 9.546 -17.367 1.00 52.00 82 ASP A C 1
ATOM 644 O O . ASP A 1 82 ? 19.866 10.252 -18.215 1.00 52.00 82 ASP A O 1
ATOM 648 N N . ILE A 1 83 ? 19.943 8.328 -17.063 1.00 60.34 83 ILE A N 1
ATOM 649 C CA . ILE A 1 83 ? 18.732 7.734 -17.657 1.00 60.34 83 ILE A CA 1
ATOM 650 C C . ILE A 1 83 ? 17.500 8.063 -16.810 1.00 60.34 83 ILE A C 1
ATOM 652 O O . ILE A 1 83 ? 16.418 8.299 -17.350 1.00 60.34 83 ILE A O 1
ATOM 656 N N . TYR A 1 84 ? 17.664 8.099 -15.488 1.00 63.28 84 TYR A N 1
ATOM 657 C CA . TYR A 1 84 ? 16.585 8.358 -14.544 1.00 63.28 84 TYR A CA 1
ATOM 658 C C . TYR A 1 84 ? 16.837 9.674 -13.805 1.00 63.28 84 TYR A C 1
ATOM 660 O O . TYR A 1 84 ? 17.769 9.737 -13.009 1.00 63.28 84 TYR A O 1
ATOM 668 N N . PRO A 1 85 ? 15.982 10.704 -13.963 1.00 70.62 85 PRO A N 1
ATOM 669 C CA . PRO A 1 85 ? 16.102 11.961 -13.219 1.00 70.62 85 PRO A CA 1
ATOM 670 C C . PRO A 1 85 ? 15.682 11.821 -11.739 1.00 70.62 85 PRO A C 1
ATOM 672 O O . PRO A 1 85 ? 15.250 12.792 -11.119 1.00 70.62 85 PRO A O 1
ATOM 675 N N . ILE A 1 86 ? 15.751 10.609 -11.181 1.00 77.50 86 ILE A N 1
ATOM 676 C CA . ILE A 1 86 ? 15.346 10.263 -9.819 1.00 77.50 86 ILE A CA 1
ATOM 677 C C . ILE A 1 86 ? 16.442 9.450 -9.128 1.00 77.50 86 ILE A C 1
ATOM 679 O O . ILE A 1 86 ? 17.189 8.709 -9.765 1.00 77.50 86 ILE A O 1
ATOM 683 N N . ASP A 1 87 ? 16.502 9.568 -7.805 1.00 82.81 87 ASP A N 1
ATOM 684 C CA . ASP A 1 87 ? 17.360 8.743 -6.961 1.00 82.81 87 ASP A CA 1
ATOM 685 C C . ASP A 1 87 ? 16.723 7.356 -6.772 1.00 82.81 87 ASP A C 1
ATOM 687 O O . ASP A 1 87 ? 15.676 7.214 -6.134 1.00 82.81 87 ASP A O 1
ATOM 691 N N . LEU A 1 88 ? 17.335 6.337 -7.380 1.00 84.06 88 LEU A N 1
ATOM 692 C CA . LEU A 1 88 ? 16.828 4.965 -7.362 1.00 84.06 88 LEU A CA 1
ATOM 693 C C . LEU A 1 88 ? 17.045 4.265 -6.017 1.00 84.06 88 LEU A C 1
ATOM 695 O O . LEU A 1 88 ? 16.230 3.417 -5.652 1.00 84.06 88 LEU A O 1
ATOM 699 N N . ASP A 1 89 ? 18.094 4.625 -5.275 1.00 84.31 89 ASP A N 1
ATOM 700 C CA . ASP A 1 89 ? 18.347 4.049 -3.952 1.00 84.31 89 ASP A CA 1
ATOM 701 C C . ASP A 1 89 ? 17.283 4.550 -2.978 1.00 84.31 89 ASP A C 1
ATOM 703 O O . ASP A 1 89 ? 16.625 3.762 -2.293 1.00 84.31 89 ASP A O 1
ATOM 707 N N . ARG A 1 90 ? 17.002 5.855 -3.031 1.00 85.56 90 ARG A N 1
ATOM 708 C CA . ARG A 1 90 ? 15.889 6.450 -2.292 1.00 85.56 90 ARG A CA 1
ATOM 709 C C . ARG A 1 90 ? 14.538 5.859 -2.697 1.00 85.56 90 ARG A C 1
ATOM 711 O O . ARG A 1 90 ? 13.713 5.588 -1.832 1.00 85.56 90 ARG A O 1
ATOM 718 N N . LEU A 1 91 ? 14.298 5.621 -3.990 1.00 87.00 91 LEU A N 1
ATOM 719 C CA . LEU A 1 91 ? 13.063 4.967 -4.440 1.00 87.00 91 LEU A CA 1
ATOM 720 C C . LEU A 1 91 ? 12.916 3.561 -3.839 1.00 87.00 91 LEU A C 1
ATOM 722 O O . LEU A 1 91 ? 11.821 3.190 -3.422 1.00 87.00 91 LEU A O 1
ATOM 726 N N . ALA A 1 92 ? 13.997 2.781 -3.782 1.00 87.56 92 ALA A N 1
ATOM 727 C CA . ALA A 1 92 ? 13.972 1.444 -3.196 1.00 87.56 92 ALA A CA 1
ATOM 728 C C . ALA A 1 92 ? 13.689 1.479 -1.683 1.00 87.56 92 ALA A C 1
ATOM 730 O O . ALA A 1 92 ? 12.941 0.640 -1.175 1.00 87.56 92 ALA A O 1
ATOM 731 N N . GLU A 1 93 ? 14.255 2.449 -0.963 1.00 90.69 93 GLU A N 1
ATOM 732 C CA . GLU A 1 93 ? 13.936 2.698 0.448 1.00 90.69 93 GLU A CA 1
ATOM 733 C C . GLU A 1 93 ? 12.467 3.085 0.635 1.00 90.69 93 GLU A C 1
ATOM 735 O O . GLU A 1 93 ? 11.784 2.523 1.494 1.00 90.69 93 GLU A O 1
ATOM 740 N N . ASP A 1 94 ? 11.954 3.970 -0.217 1.00 89.81 94 ASP A N 1
ATOM 741 C CA . ASP A 1 94 ? 10.561 4.404 -0.182 1.00 89.81 94 ASP A CA 1
ATOM 742 C C . ASP A 1 94 ? 9.598 3.234 -0.435 1.00 89.81 94 ASP A C 1
ATOM 744 O O . ASP A 1 94 ? 8.608 3.087 0.281 1.00 89.81 94 ASP A O 1
ATOM 748 N N . VAL A 1 95 ? 9.889 2.352 -1.401 1.00 91.81 95 VAL A N 1
ATOM 749 C CA . VAL A 1 95 ? 9.072 1.149 -1.655 1.00 91.81 95 VAL A CA 1
ATOM 750 C C . VAL A 1 95 ? 9.045 0.236 -0.427 1.00 91.81 95 VAL A C 1
ATOM 752 O O . VAL A 1 95 ? 7.975 -0.231 -0.038 1.00 91.81 95 VAL A O 1
ATOM 755 N N . LYS A 1 96 ? 10.187 0.021 0.238 1.00 92.00 96 LYS A N 1
ATOM 756 C CA . LYS A 1 96 ? 10.241 -0.769 1.481 1.00 92.00 96 LYS A CA 1
ATOM 757 C C . LYS A 1 96 ? 9.453 -0.114 2.611 1.00 92.00 96 LYS A C 1
ATOM 759 O O . LYS A 1 96 ? 8.779 -0.814 3.367 1.00 92.00 96 LYS A O 1
ATOM 764 N N . ALA A 1 97 ? 9.512 1.212 2.728 1.00 91.81 97 ALA A N 1
ATOM 765 C CA . ALA A 1 97 ? 8.730 1.957 3.708 1.00 91.81 97 ALA A CA 1
ATOM 766 C C . ALA A 1 97 ? 7.223 1.788 3.455 1.00 91.81 97 ALA A C 1
ATOM 768 O O . ALA A 1 97 ? 6.479 1.493 4.390 1.00 91.81 97 ALA A O 1
ATOM 769 N N . TRP A 1 98 ? 6.789 1.871 2.194 1.00 93.44 98 TRP A N 1
ATOM 770 C CA . TRP A 1 98 ? 5.409 1.601 1.786 1.00 93.44 98 TRP A CA 1
ATOM 771 C C . TRP A 1 98 ? 4.967 0.177 2.091 1.00 93.44 98 TRP A C 1
ATOM 773 O O . TRP A 1 98 ? 3.900 -0.026 2.668 1.00 93.44 98 TRP A O 1
ATOM 783 N N . GLN A 1 99 ? 5.793 -0.814 1.759 1.00 92.06 99 GLN A N 1
ATOM 784 C CA . GLN A 1 99 ? 5.513 -2.199 2.113 1.00 92.06 99 GLN A CA 1
ATOM 785 C C . GLN A 1 99 ? 5.391 -2.336 3.636 1.00 92.06 99 GLN A C 1
ATOM 787 O O . GLN A 1 99 ? 4.407 -2.882 4.118 1.00 92.06 99 GLN A O 1
ATOM 792 N N . SER A 1 100 ? 6.311 -1.798 4.434 1.00 91.62 100 SER A N 1
ATOM 793 C CA . SER A 1 100 ? 6.190 -1.850 5.899 1.00 91.62 100 SER A CA 1
ATOM 794 C C . SER A 1 100 ? 4.875 -1.226 6.398 1.00 91.62 100 SER A C 1
ATOM 796 O O . SER A 1 100 ? 4.109 -1.878 7.108 1.00 91.62 100 SER A O 1
ATOM 798 N N . TYR A 1 101 ? 4.564 -0.013 5.934 1.00 90.62 101 TYR A N 1
ATOM 799 C CA . TYR A 1 101 ? 3.353 0.740 6.272 1.00 90.62 101 TYR A CA 1
ATOM 800 C C . TYR A 1 101 ? 2.053 -0.011 5.947 1.00 90.62 101 TYR A C 1
ATOM 802 O O . TYR A 1 101 ? 1.117 -0.025 6.746 1.00 90.62 101 TYR A O 1
ATOM 810 N N . MET A 1 102 ? 1.997 -0.679 4.795 1.00 93.31 102 MET A N 1
ATOM 811 C CA . MET A 1 102 ? 0.834 -1.473 4.384 1.00 93.31 102 MET A CA 1
ATOM 812 C C . MET A 1 102 ? 0.758 -2.834 5.078 1.00 93.31 102 MET A C 1
ATOM 814 O O . MET A 1 102 ? -0.324 -3.389 5.281 1.00 93.31 102 MET A O 1
ATOM 818 N N . GLY A 1 103 ? 1.911 -3.378 5.455 1.00 86.62 103 GLY A N 1
ATOM 819 C CA . GLY A 1 103 ? 2.031 -4.703 6.039 1.00 86.62 103 GLY A CA 1
ATOM 820 C C . GLY A 1 103 ? 1.476 -4.856 7.434 1.00 86.62 103 GLY A C 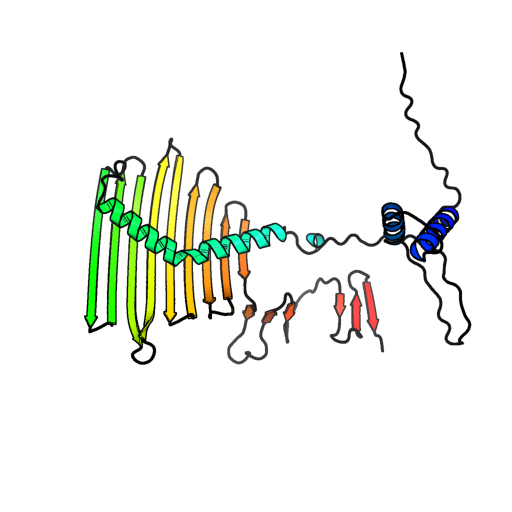1
ATOM 821 O O . GLY A 1 103 ? 1.081 -5.956 7.814 1.00 86.62 103 GLY A O 1
ATOM 822 N N . ASN A 1 104 ? 1.446 -3.757 8.176 1.00 82.81 104 ASN A N 1
ATOM 823 C CA . ASN A 1 104 ? 0.979 -3.751 9.547 1.00 82.81 104 ASN A CA 1
ATOM 824 C C . ASN A 1 104 ? -0.505 -3.389 9.667 1.00 82.81 104 ASN A C 1
ATOM 826 O O . ASN A 1 104 ? -1.010 -3.434 10.771 1.00 82.81 104 ASN A O 1
ATOM 830 N N . GLY A 1 105 ? -1.242 -3.132 8.576 1.00 82.00 105 GLY A N 1
ATOM 831 C CA . GLY A 1 105 ? -2.610 -2.589 8.640 1.00 82.00 105 GLY A CA 1
ATOM 832 C C . GLY A 1 105 ? -3.585 -3.326 9.574 1.00 82.00 105 GLY A C 1
ATOM 833 O O . GLY A 1 105 ? -4.286 -2.677 10.343 1.00 82.00 105 GLY A O 1
ATOM 834 N N . LEU A 1 106 ? -3.606 -4.667 9.567 1.00 82.12 106 LEU A N 1
ATOM 835 C CA . LEU A 1 106 ? -4.433 -5.437 10.510 1.00 82.12 106 LEU A CA 1
ATOM 836 C C . LEU A 1 106 ? -3.940 -5.287 11.955 1.00 82.12 106 LEU A C 1
ATOM 838 O O . LEU A 1 106 ? -4.747 -5.126 12.863 1.00 82.12 106 LEU A O 1
ATOM 842 N N . ARG A 1 107 ? -2.622 -5.348 12.172 1.00 84.31 107 ARG A N 1
ATOM 843 C CA . ARG A 1 107 ? -2.030 -5.171 13.501 1.00 84.31 107 ARG A CA 1
ATOM 844 C C . ARG A 1 107 ? -2.308 -3.763 14.022 1.00 84.31 107 ARG A C 1
ATOM 846 O O . ARG A 1 107 ? -2.809 -3.664 15.128 1.00 84.31 107 ARG A O 1
ATOM 853 N N . ASP A 1 108 ? -2.057 -2.734 13.218 1.00 86.81 108 ASP A N 1
ATOM 854 C CA . ASP A 1 108 ? -2.310 -1.327 13.535 1.00 86.81 108 ASP A CA 1
ATOM 855 C C . ASP A 1 108 ? -3.778 -1.132 13.941 1.00 86.81 108 ASP A C 1
ATOM 857 O O . ASP A 1 108 ? -4.065 -0.586 15.000 1.00 86.81 108 ASP A O 1
ATOM 861 N N . ALA A 1 109 ? -4.725 -1.656 13.156 1.00 83.38 109 ALA A N 1
ATOM 862 C CA . ALA A 1 109 ? -6.146 -1.514 13.465 1.00 83.38 109 ALA A CA 1
ATOM 863 C C . ALA A 1 109 ? -6.578 -2.295 14.726 1.00 83.38 109 ALA A C 1
ATOM 865 O O . ALA A 1 109 ? -7.419 -1.825 15.494 1.00 83.38 109 ALA A O 1
ATOM 866 N N . LEU A 1 110 ? -5.995 -3.473 14.978 1.00 82.81 110 LEU A N 1
ATOM 867 C CA . LEU A 1 110 ? -6.227 -4.239 16.210 1.00 82.81 110 LEU A CA 1
ATOM 868 C C . LEU A 1 110 ? -5.552 -3.605 17.438 1.00 82.81 110 LEU A C 1
ATOM 870 O O . LEU A 1 110 ? -6.069 -3.711 18.550 1.00 82.81 110 LEU A O 1
ATOM 874 N N . GLU A 1 111 ? -4.392 -2.976 17.269 1.00 86.25 111 GLU A N 1
ATOM 875 C CA . GLU A 1 111 ? -3.717 -2.203 18.311 1.00 86.25 111 GLU A CA 1
ATOM 876 C C . GLU A 1 111 ? -4.539 -0.971 18.676 1.00 86.25 111 GLU A C 1
ATOM 878 O O . GLU A 1 111 ? -4.750 -0.737 19.865 1.00 86.25 111 GLU A O 1
ATOM 883 N N . GLU A 1 112 ? -5.110 -0.283 17.687 1.00 83.75 112 GLU A N 1
ATOM 884 C CA . GLU A 1 112 ? -6.020 0.839 17.911 1.00 83.75 112 GLU A CA 1
ATOM 885 C C . GLU A 1 112 ? -7.269 0.395 18.688 1.00 83.75 112 GLU A C 1
ATOM 887 O O . GLU A 1 112 ? -7.633 1.004 19.689 1.00 83.75 112 GLU A O 1
ATOM 892 N N . LEU A 1 113 ? -7.865 -0.755 18.346 1.00 75.06 113 LEU A N 1
ATOM 893 C CA . LEU A 1 113 ? -8.949 -1.358 19.139 1.00 75.06 113 LEU A CA 1
ATOM 894 C C . LEU A 1 113 ? -8.562 -1.609 20.602 1.00 75.06 113 LEU A C 1
ATOM 896 O O . LEU A 1 113 ? -9.368 -1.399 21.514 1.00 75.06 113 LEU A O 1
ATOM 900 N N . ARG A 1 114 ? -7.339 -2.088 20.847 1.00 77.75 114 ARG A N 1
ATOM 901 C CA . ARG A 1 114 ? -6.845 -2.332 22.208 1.00 77.75 114 ARG A CA 1
ATOM 902 C C . ARG A 1 114 ? -6.593 -1.022 22.944 1.00 77.75 114 ARG A C 1
ATOM 904 O O . ARG A 1 114 ? -6.999 -0.921 24.101 1.00 77.75 114 ARG A O 1
ATOM 911 N N . ALA A 1 115 ? -5.996 -0.030 22.286 1.00 75.06 115 ALA A N 1
ATOM 912 C CA . ALA A 1 115 ? -5.791 1.309 22.829 1.00 75.06 115 ALA A CA 1
ATOM 913 C C . ALA A 1 115 ? -7.128 1.945 23.228 1.00 75.06 115 ALA A C 1
ATOM 915 O O . ALA A 1 115 ? -7.289 2.382 24.363 1.00 75.06 115 ALA A O 1
ATOM 916 N N . VAL A 1 116 ? -8.134 1.849 22.363 1.00 70.56 116 VAL A N 1
ATOM 917 C CA . VAL A 1 116 ? -9.519 2.251 22.629 1.00 70.56 116 VAL A CA 1
ATOM 918 C C . VAL A 1 116 ? -10.104 1.552 23.854 1.00 70.56 116 VAL A C 1
ATOM 920 O O . VAL A 1 116 ? -10.669 2.201 24.734 1.00 70.56 116 VAL A O 1
ATOM 923 N N . SER A 1 117 ? -9.946 0.230 23.957 1.00 65.19 117 SER A N 1
ATOM 924 C CA . SER A 1 117 ? -10.429 -0.513 25.126 1.00 65.19 117 SER A CA 1
ATOM 925 C C . SER A 1 117 ? -9.711 -0.102 26.420 1.00 65.19 117 SER A C 1
ATOM 927 O O . SER A 1 117 ? -10.329 -0.066 27.485 1.00 65.19 117 SER A O 1
ATOM 929 N N . ALA A 1 118 ? -8.434 0.282 26.329 1.00 66.75 118 ALA A N 1
ATOM 930 C CA . ALA A 1 118 ? -7.677 0.837 27.443 1.00 66.75 118 ALA A CA 1
ATOM 931 C C . ALA A 1 118 ? -8.140 2.263 27.789 1.00 66.75 118 ALA A C 1
ATOM 933 O O . ALA A 1 118 ? -8.291 2.564 28.967 1.00 66.75 118 ALA A O 1
ATOM 934 N N . TRP A 1 119 ? -8.474 3.108 26.808 1.00 66.12 119 TRP A N 1
ATOM 935 C CA . TRP A 1 119 ? -9.095 4.422 27.036 1.00 66.12 119 TRP A CA 1
ATOM 936 C C . TRP A 1 119 ? -10.483 4.333 27.676 1.00 66.12 119 TRP A C 1
ATOM 938 O O . TRP A 1 119 ? -10.947 5.287 28.299 1.00 66.12 119 TRP A O 1
ATOM 948 N N . ALA A 1 120 ? -11.203 3.233 27.460 1.00 56.00 120 ALA A N 1
ATOM 949 C CA . ALA A 1 120 ? -12.468 2.962 28.133 1.00 56.00 120 ALA A CA 1
ATOM 950 C C . ALA A 1 120 ? -12.256 2.533 29.595 1.00 56.00 120 ALA A C 1
ATOM 952 O O . ALA A 1 120 ? -13.054 2.889 30.460 1.00 56.00 120 ALA A O 1
ATOM 953 N N . ALA A 1 121 ? -11.178 1.793 29.876 1.00 57.00 121 ALA A N 1
ATOM 954 C CA . ALA A 1 121 ? -10.867 1.265 31.204 1.00 57.00 121 ALA A CA 1
ATOM 955 C C . ALA A 1 121 ? -10.085 2.245 32.105 1.00 57.00 121 ALA A C 1
ATOM 957 O O . ALA A 1 121 ? -10.275 2.232 33.320 1.00 57.00 121 ALA A O 1
ATOM 958 N N . ASN A 1 122 ? -9.235 3.099 31.527 1.00 53.56 122 ASN A N 1
ATOM 959 C CA . ASN A 1 122 ? -8.376 4.049 32.231 1.00 53.56 122 ASN A CA 1
ATOM 960 C C . ASN A 1 122 ? -8.749 5.500 31.910 1.00 53.56 122 ASN A C 1
ATOM 962 O O . ASN A 1 122 ? -9.053 5.865 30.778 1.00 53.56 122 ASN A O 1
ATOM 966 N N . GLN A 1 123 ? -8.597 6.372 32.905 1.00 52.66 123 GLN A N 1
ATOM 967 C CA . GLN A 1 123 ? -8.796 7.825 32.825 1.00 52.66 123 GLN A CA 1
ATOM 968 C C . GLN A 1 123 ? -7.658 8.555 32.060 1.00 52.66 123 GLN A C 1
ATOM 970 O O . GLN A 1 123 ? -7.396 9.732 32.299 1.00 52.66 123 GLN A O 1
ATOM 975 N N . GLU A 1 124 ? -6.954 7.860 31.155 1.00 50.00 124 GLU A N 1
ATOM 976 C CA . GLU A 1 124 ? -5.757 8.336 30.431 1.00 50.00 124 GLU A CA 1
ATOM 977 C C . GLU A 1 124 ? -6.062 9.338 29.306 1.00 50.00 124 GLU A C 1
ATOM 979 O O . GLU A 1 124 ? -5.158 9.991 28.795 1.00 50.00 124 GLU A O 1
ATOM 984 N N . LEU A 1 125 ? -7.339 9.573 28.998 1.00 53.06 125 LEU A N 1
ATOM 985 C CA . LEU A 1 125 ? -7.794 10.704 28.185 1.00 53.06 125 LEU A CA 1
ATOM 986 C C . LEU A 1 125 ? -8.086 11.945 29.047 1.00 53.06 125 LEU A C 1
ATOM 988 O O . LEU A 1 125 ? -9.019 12.684 28.755 1.00 53.06 125 LEU A O 1
ATOM 992 N N . SER A 1 126 ? -7.293 12.217 30.093 1.00 52.84 126 SER A N 1
ATOM 993 C CA . SER A 1 126 ? -7.458 13.405 30.957 1.00 52.84 126 SER A CA 1
ATOM 994 C C . SER A 1 126 ? -7.471 14.744 30.189 1.00 52.84 126 SER A C 1
ATOM 996 O O . SER A 1 126 ? -7.841 15.766 30.766 1.00 52.84 126 SER A O 1
ATOM 998 N N . ASN A 1 127 ? -7.069 14.749 28.914 1.00 62.59 127 A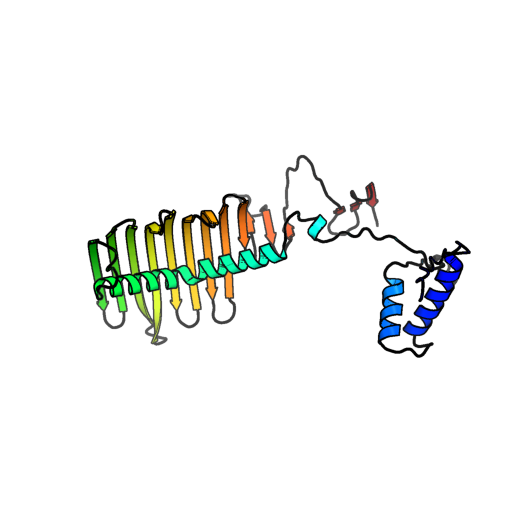SN A N 1
ATOM 999 C CA . ASN A 1 127 ? -7.067 15.916 28.033 1.00 62.59 127 ASN A CA 1
ATOM 1000 C C . ASN A 1 127 ? -8.398 16.134 27.289 1.00 62.59 127 ASN A C 1
ATOM 1002 O O . ASN A 1 127 ? -8.676 17.262 26.881 1.00 62.59 127 ASN A O 1
ATOM 1006 N N . PHE A 1 128 ? -9.224 15.097 27.110 1.00 76.00 128 PHE A N 1
ATOM 1007 C CA . PHE A 1 128 ? -10.550 15.237 26.508 1.00 76.00 128 PHE A CA 1
ATOM 1008 C C . PHE A 1 128 ? -11.572 15.523 27.607 1.00 76.00 128 PHE A C 1
ATOM 1010 O O . PHE A 1 128 ? -11.710 14.768 28.567 1.00 76.00 128 PHE A O 1
ATOM 1017 N N . SER A 1 129 ? -12.277 16.644 27.479 1.00 83.25 129 SER A N 1
ATOM 1018 C CA . SER A 1 129 ? -13.282 17.081 28.450 1.00 83.25 129 SER A CA 1
ATOM 1019 C C . SER A 1 129 ? -14.641 16.409 28.251 1.00 83.25 129 SER A C 1
ATOM 1021 O O . SER A 1 129 ? -15.409 16.315 29.203 1.00 83.25 129 SER A O 1
ATOM 1023 N N . ASP A 1 130 ? -14.943 15.960 27.032 1.00 88.19 130 ASP A N 1
ATOM 1024 C CA . ASP A 1 130 ? -16.161 15.225 26.690 1.00 88.19 130 ASP A CA 1
ATOM 1025 C C . ASP A 1 130 ? -15.807 14.016 25.823 1.00 88.19 130 ASP A C 1
ATOM 1027 O O . ASP A 1 130 ? -15.022 14.124 24.877 1.00 88.19 130 ASP A O 1
ATOM 1031 N N . LYS A 1 131 ? -16.389 12.866 26.159 1.00 86.06 131 LYS A N 1
ATOM 1032 C CA . LYS A 1 131 ? -16.184 11.593 25.473 1.00 86.06 131 LYS A CA 1
ATOM 1033 C C . LYS A 1 131 ? -17.505 10.840 25.412 1.00 86.06 131 LYS A C 1
ATOM 1035 O O . LYS A 1 131 ? -18.141 10.593 26.435 1.00 86.06 131 LYS A O 1
ATOM 1040 N N . GLN A 1 132 ? -17.841 10.390 24.212 1.00 90.88 132 GLN A N 1
ATOM 1041 C CA . GLN A 1 132 ? -18.936 9.476 23.933 1.00 90.88 132 GLN A CA 1
ATOM 1042 C C . GLN A 1 132 ? -18.364 8.198 23.318 1.00 90.88 132 GLN A C 1
ATOM 1044 O O . GLN A 1 132 ? -17.493 8.254 22.449 1.00 90.88 132 GLN A O 1
ATOM 1049 N N . GLU A 1 133 ? -18.850 7.047 23.775 1.00 89.94 133 GLU A N 1
ATOM 1050 C CA . GLU A 1 133 ? -18.423 5.734 23.294 1.00 89.94 133 GLU A CA 1
ATOM 1051 C C . GLU A 1 133 ? -19.644 4.845 23.050 1.00 89.94 133 GLU A C 1
ATOM 1053 O O . GLU A 1 133 ? -20.550 4.768 23.882 1.00 89.94 133 GLU A O 1
ATOM 1058 N N . LEU A 1 134 ? -19.659 4.162 21.907 1.00 92.12 134 LEU A N 1
ATOM 1059 C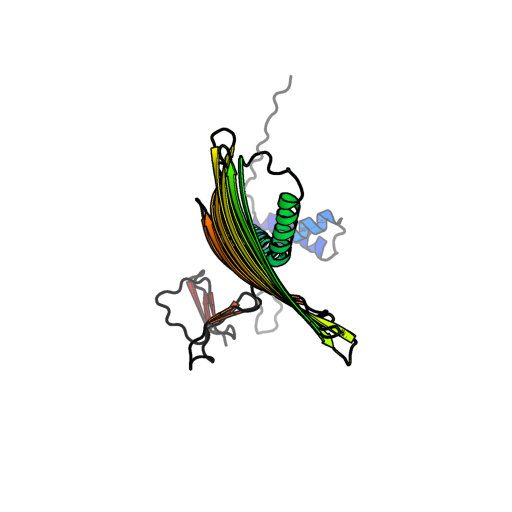 CA . LEU A 1 134 ? -20.620 3.115 21.585 1.00 92.12 134 LEU A CA 1
ATOM 1060 C C . LEU A 1 134 ? -19.860 1.843 21.236 1.00 92.12 134 LEU A C 1
ATOM 1062 O O . LEU A 1 134 ? -19.018 1.847 20.342 1.00 92.12 134 LEU A O 1
ATOM 1066 N N . ARG A 1 135 ? -20.224 0.739 21.888 1.00 92.38 135 ARG A N 1
ATOM 1067 C CA . ARG A 1 135 ? -19.719 -0.590 21.556 1.00 92.38 135 ARG A CA 1
ATOM 1068 C C . ARG A 1 135 ? -20.872 -1.528 21.231 1.00 92.38 135 ARG A C 1
ATOM 1070 O O . ARG A 1 135 ? -21.830 -1.627 21.999 1.00 92.38 135 ARG A O 1
ATOM 1077 N N . ARG A 1 136 ? -20.777 -2.223 20.098 1.00 95.06 136 ARG A N 1
ATOM 1078 C CA . ARG A 1 136 ? -21.735 -3.248 19.662 1.00 95.06 136 ARG A CA 1
ATOM 1079 C C . ARG A 1 136 ? -20.994 -4.551 19.426 1.00 95.06 136 ARG A C 1
ATOM 1081 O O . ARG A 1 136 ? -19.918 -4.555 18.842 1.00 95.06 136 ARG A O 1
ATOM 1088 N N . GLU A 1 137 ? -21.566 -5.652 19.886 1.00 96.19 137 GLU A N 1
ATOM 1089 C CA . GLU A 1 137 ? -20.960 -6.971 19.744 1.00 96.19 137 GLU A CA 1
ATOM 1090 C C . GLU A 1 137 ? -22.048 -8.011 19.492 1.00 96.19 137 GLU A C 1
ATOM 1092 O O . GLU A 1 137 ? -23.125 -7.962 20.089 1.00 96.19 137 GLU A O 1
ATOM 1097 N N . VAL A 1 138 ? -21.766 -8.943 18.591 1.00 98.06 138 VAL A N 1
ATOM 1098 C CA . VAL A 1 138 ? -22.568 -10.146 18.379 1.00 98.06 138 VAL A CA 1
ATOM 1099 C C . VAL A 1 138 ? -21.619 -11.302 18.118 1.00 98.06 138 VAL A C 1
ATOM 1101 O O . VAL A 1 138 ? -20.641 -11.157 17.387 1.00 98.06 138 VAL A O 1
ATOM 1104 N N . ALA A 1 139 ? -21.903 -12.449 18.723 1.00 97.88 139 ALA A N 1
ATOM 1105 C CA . ALA A 1 139 ? -21.107 -13.651 18.561 1.00 97.88 139 ALA A CA 1
ATOM 1106 C C . ALA A 1 139 ? -22.017 -14.871 18.406 1.00 97.88 139 ALA A C 1
ATOM 1108 O O . ALA A 1 139 ? -23.090 -14.945 19.006 1.00 97.88 139 ALA A O 1
ATOM 1109 N N . SER A 1 140 ? -21.563 -15.830 17.608 1.00 98.19 140 SER A N 1
ATOM 1110 C CA . SER A 1 140 ? -22.121 -17.170 17.496 1.00 98.19 140 SER A CA 1
ATOM 1111 C C . SER A 1 140 ? -21.021 -18.178 17.786 1.00 98.19 140 SER A C 1
ATOM 1113 O O . SER A 1 140 ? -19.869 -18.013 17.375 1.00 98.19 140 SER A O 1
ATOM 1115 N N . THR A 1 141 ? -21.370 -19.233 18.505 1.00 97.69 141 THR A N 1
ATOM 1116 C CA . THR A 1 141 ? -20.456 -20.333 18.789 1.00 97.69 141 THR A CA 1
ATOM 1117 C C . THR A 1 141 ? -21.218 -21.636 18.682 1.00 97.69 141 THR A C 1
ATOM 1119 O O . THR A 1 141 ? -22.318 -21.780 19.216 1.00 97.69 141 THR A O 1
ATOM 1122 N N . THR A 1 142 ? -20.650 -22.588 17.958 1.00 97.12 142 THR A N 1
ATOM 1123 C CA . THR A 1 142 ? -21.174 -23.948 17.848 1.00 97.12 142 THR A CA 1
ATOM 1124 C C . THR A 1 142 ? -19.985 -24.890 17.839 1.00 97.12 142 THR A C 1
ATOM 1126 O O . THR A 1 142 ? -19.144 -24.818 16.946 1.00 97.12 142 THR A O 1
ATOM 1129 N N . GLU A 1 143 ? -19.899 -25.741 18.861 1.00 93.81 143 GLU A N 1
ATOM 1130 C CA . GLU A 1 143 ? -18.742 -26.611 19.097 1.00 93.81 143 GLU A CA 1
ATOM 1131 C C . GLU A 1 143 ? -17.433 -25.800 19.143 1.00 93.81 143 GLU A C 1
ATOM 1133 O O . GLU A 1 143 ? -17.272 -24.959 20.026 1.00 93.81 143 GLU A O 1
ATOM 1138 N N . GLN A 1 144 ? -16.511 -26.032 18.204 1.00 90.88 144 GLN A N 1
ATOM 1139 C CA . GLN A 1 144 ? -15.240 -25.311 18.087 1.00 90.88 144 GLN A CA 1
ATOM 1140 C C . GLN A 1 144 ? -15.281 -24.161 17.064 1.00 90.88 144 GLN A C 1
ATOM 1142 O O . GLN A 1 144 ? -14.285 -23.466 16.876 1.00 90.88 144 GLN A O 1
ATOM 1147 N N . THR A 1 145 ? -16.418 -23.951 16.398 1.00 96.81 145 THR A N 1
ATOM 1148 C CA . THR A 1 145 ? -16.593 -22.891 15.399 1.00 96.81 145 THR A CA 1
ATOM 1149 C C . THR A 1 145 ? -17.070 -21.615 16.075 1.00 96.81 145 THR A C 1
ATOM 1151 O O . THR A 1 145 ? -18.053 -21.629 16.822 1.00 96.81 145 THR A O 1
ATOM 1154 N N . THR A 1 146 ? -16.408 -20.500 15.783 1.00 97.62 146 THR A N 1
ATOM 1155 C CA . THR A 1 146 ? -16.773 -19.174 16.279 1.00 97.62 146 THR A CA 1
ATOM 1156 C C . THR A 1 146 ? -16.949 -18.202 15.122 1.00 97.62 146 THR A C 1
ATOM 1158 O O . THR A 1 146 ? -16.269 -18.267 14.100 1.00 97.62 146 THR A O 1
ATOM 1161 N N . ALA A 1 147 ? -17.884 -17.275 15.279 1.00 98.25 147 ALA A N 1
ATOM 1162 C CA . ALA A 1 147 ? -17.997 -16.112 14.417 1.00 98.25 147 ALA A CA 1
ATOM 1163 C C . ALA A 1 147 ? -18.429 -14.923 15.265 1.00 98.25 147 ALA A C 1
ATOM 1165 O O . ALA A 1 147 ? -19.357 -15.051 16.067 1.00 98.25 147 ALA A O 1
ATOM 1166 N N . TYR A 1 148 ? -17.784 -13.774 15.100 1.00 97.44 148 TYR A N 1
ATOM 1167 C CA . TYR A 1 148 ? -18.183 -12.559 15.795 1.00 97.44 148 TYR A CA 1
ATOM 1168 C C . TYR A 1 148 ? -18.051 -11.317 14.924 1.00 97.44 148 TYR A C 1
ATOM 1170 O O . TYR A 1 148 ? -17.280 -11.264 13.965 1.00 97.44 148 TYR A O 1
ATOM 1178 N N . PHE A 1 149 ? -18.814 -10.306 15.316 1.00 97.56 149 PHE A N 1
ATOM 1179 C CA . PHE A 1 149 ? -18.672 -8.929 14.881 1.00 97.56 149 PHE A CA 1
ATOM 1180 C C . PHE A 1 149 ? -18.560 -8.044 16.119 1.00 97.56 149 PHE A C 1
ATOM 1182 O O . PHE A 1 149 ? -19.343 -8.190 17.064 1.00 97.56 149 PHE A O 1
ATOM 1189 N N . ARG A 1 150 ? -17.615 -7.108 16.094 1.00 95.44 150 ARG A N 1
ATOM 1190 C CA . ARG A 1 150 ? -17.456 -6.065 17.103 1.00 95.44 150 ARG A CA 1
ATOM 1191 C C . ARG A 1 150 ? -17.312 -4.718 16.412 1.00 95.44 150 ARG A C 1
ATOM 1193 O O . ARG A 1 150 ? -16.508 -4.574 15.503 1.00 95.44 150 ARG A O 1
ATOM 1200 N N . GLU A 1 151 ? -18.057 -3.730 16.881 1.00 94.88 151 GLU A N 1
ATOM 1201 C CA . GLU A 1 151 ? -17.877 -2.334 16.499 1.00 94.88 151 GLU A CA 1
ATOM 1202 C C . GLU A 1 151 ? -17.609 -1.500 17.741 1.00 94.88 151 GLU A C 1
ATOM 1204 O O . GLU A 1 151 ? -18.297 -1.649 18.757 1.00 94.88 151 GLU A O 1
ATOM 1209 N N . THR A 1 152 ? -16.662 -0.578 17.617 1.00 93.75 152 THR A N 1
ATOM 1210 C CA . THR A 1 152 ? -16.449 0.492 18.584 1.00 93.75 152 THR A CA 1
ATOM 1211 C C . THR A 1 152 ? -16.454 1.837 17.869 1.00 93.75 152 THR A C 1
ATOM 1213 O O . THR A 1 152 ? -15.765 2.013 16.866 1.00 93.75 152 THR A O 1
ATOM 1216 N N . ILE A 1 153 ? -17.219 2.792 18.391 1.00 93.50 153 ILE A N 1
ATOM 1217 C CA . ILE A 1 153 ? -17.266 4.179 17.929 1.00 93.50 153 ILE A CA 1
ATOM 1218 C C . ILE A 1 153 ? -16.920 5.081 19.107 1.00 93.50 153 ILE A C 1
ATOM 1220 O O . ILE A 1 153 ? -17.513 4.953 20.177 1.00 93.50 153 ILE A O 1
ATOM 1224 N N . ILE A 1 154 ? -16.000 6.016 18.893 1.00 91.06 154 ILE A N 1
ATOM 1225 C CA . ILE A 1 154 ? -15.639 7.060 19.847 1.00 91.06 154 ILE A CA 1
ATOM 1226 C C . ILE A 1 154 ? -15.785 8.417 19.177 1.00 91.06 154 ILE A C 1
ATOM 1228 O O . ILE A 1 154 ? -15.327 8.625 18.056 1.00 91.06 154 ILE A O 1
ATOM 1232 N N . ALA A 1 155 ? -16.367 9.355 19.911 1.00 92.88 155 ALA A N 1
ATOM 1233 C CA . ALA A 1 155 ? -16.256 10.775 19.632 1.00 92.88 155 ALA A CA 1
ATOM 1234 C C . ALA A 1 155 ? -15.789 11.466 20.912 1.00 92.88 155 ALA A C 1
ATOM 1236 O O . ALA A 1 155 ? -16.423 11.319 21.958 1.00 92.88 155 ALA A O 1
ATOM 1237 N N . ALA A 1 156 ? -14.682 12.198 20.847 1.00 91.19 156 ALA A N 1
ATOM 1238 C CA . ALA A 1 156 ? -14.163 12.918 22.000 1.00 91.19 156 ALA A CA 1
ATOM 1239 C C . ALA A 1 156 ? -13.670 14.313 21.615 1.00 91.19 156 ALA A C 1
ATOM 1241 O O . ALA A 1 156 ? -13.115 14.528 20.537 1.00 91.19 156 ALA A O 1
ATOM 1242 N N . THR A 1 157 ? -13.884 15.272 22.515 1.00 92.00 157 THR A N 1
ATOM 1243 C CA . THR A 1 157 ? -13.439 16.661 22.361 1.00 92.00 157 THR A CA 1
ATOM 1244 C C . THR A 1 157 ? -12.830 17.184 23.657 1.00 92.00 157 THR A C 1
ATOM 1246 O O . THR A 1 157 ? -13.241 16.832 24.764 1.00 92.00 157 THR A O 1
ATOM 1249 N N . GLY A 1 158 ? -11.795 18.002 23.516 1.00 89.19 158 GLY A N 1
ATOM 1250 C CA . GLY A 1 158 ? -11.054 18.613 24.610 1.00 89.19 158 GLY A CA 1
ATOM 1251 C C . GLY A 1 158 ? -10.507 19.976 24.201 1.00 89.19 158 GLY A C 1
ATOM 1252 O O . GLY A 1 158 ? -10.624 20.374 23.037 1.00 89.19 158 GLY A O 1
ATOM 1253 N N . PRO A 1 159 ? -9.900 20.733 25.129 1.00 89.25 159 PRO A N 1
ATOM 1254 C CA . PRO A 1 159 ? -9.226 21.976 24.781 1.00 89.25 159 PRO A CA 1
ATOM 1255 C C . PRO A 1 159 ? -8.188 21.743 23.674 1.00 89.25 159 PRO A C 1
ATOM 1257 O O . PRO A 1 159 ? -7.204 21.035 23.868 1.00 89.25 159 PRO A O 1
ATOM 1260 N N . GLY A 1 160 ? -8.428 22.325 22.497 1.00 89.56 160 GLY A N 1
ATOM 1261 C CA . GLY A 1 160 ? -7.522 22.226 21.354 1.00 89.56 160 GLY A CA 1
ATOM 1262 C C . GLY A 1 160 ? -7.428 20.843 20.706 1.00 89.56 160 GLY A C 1
ATOM 1263 O O . GLY A 1 160 ? -6.536 20.660 19.892 1.00 89.56 160 GLY A O 1
ATOM 1264 N N . SER A 1 161 ? -8.301 19.883 21.024 1.00 92.12 161 SER A N 1
ATOM 1265 C CA . SER A 1 161 ? -8.264 18.546 20.417 1.00 92.12 161 SER A CA 1
ATOM 1266 C C . SER A 1 161 ? -9.657 17.990 20.130 1.00 92.12 161 SER A C 1
ATOM 1268 O O . SER A 1 161 ? -10.618 18.231 20.865 1.00 92.12 161 SER A O 1
ATOM 1270 N N . ALA A 1 162 ? -9.771 17.238 19.041 1.00 92.69 162 ALA A N 1
ATOM 1271 C CA . ALA A 1 162 ? -10.978 16.511 18.679 1.00 92.69 162 ALA A CA 1
ATOM 1272 C C . ALA A 1 162 ? -10.600 15.221 17.956 1.00 92.69 162 ALA A C 1
ATOM 1274 O O . ALA A 1 162 ? -9.761 15.240 17.057 1.00 92.69 162 ALA A O 1
ATOM 1275 N N . ILE A 1 163 ? -11.248 14.122 18.329 1.00 92.75 163 ILE A N 1
ATOM 1276 C CA . ILE A 1 163 ? -11.074 12.823 17.688 1.00 92.75 163 ILE A CA 1
ATOM 1277 C C . ILE A 1 163 ? -12.435 12.179 17.432 1.00 92.75 163 ILE A C 1
ATOM 1279 O O . ILE A 1 163 ? -13.346 12.233 18.263 1.00 92.75 163 ILE A O 1
ATOM 1283 N N . SER A 1 164 ? -12.566 11.564 16.263 1.00 94.31 164 SER A N 1
ATOM 1284 C CA . SER A 1 164 ? -13.661 10.663 15.929 1.00 94.31 164 SER A CA 1
ATOM 1285 C C . SER A 1 164 ? -13.059 9.403 15.345 1.00 94.31 164 SER A C 1
ATOM 1287 O O . SER A 1 164 ? -12.290 9.469 14.390 1.00 94.31 164 SER A O 1
ATOM 1289 N N . LEU A 1 165 ? -13.430 8.264 15.907 1.00 93.69 165 LEU A N 1
ATOM 1290 C CA . LEU A 1 165 ? -12.873 6.973 15.551 1.00 93.69 165 LEU A CA 1
ATOM 1291 C C . LEU A 1 165 ? -13.996 5.949 15.458 1.00 93.69 165 LEU A C 1
ATOM 1293 O O . LEU A 1 165 ? -14.883 5.897 16.308 1.00 93.69 165 LEU A O 1
ATOM 1297 N N . LYS A 1 166 ? -13.951 5.121 14.424 1.00 95.69 166 LYS A N 1
ATOM 1298 C CA . LYS A 1 166 ? -14.788 3.941 14.287 1.00 95.69 166 LYS A CA 1
ATOM 1299 C C . LYS A 1 166 ? -13.912 2.758 13.898 1.00 95.69 166 LYS A C 1
ATOM 1301 O O . LYS A 1 166 ? -13.144 2.857 12.944 1.00 95.69 166 LYS A O 1
ATOM 1306 N N . VAL A 1 167 ? -14.104 1.628 14.571 1.00 95.44 167 VAL A N 1
ATOM 1307 C CA . VAL A 1 167 ? -13.522 0.348 14.167 1.00 95.44 167 VAL A CA 1
ATOM 1308 C C . VAL A 1 167 ? -14.589 -0.731 14.096 1.00 95.44 167 VAL A C 1
ATOM 1310 O O . VAL A 1 167 ? -15.308 -0.934 15.069 1.00 95.44 167 VAL A O 1
ATOM 1313 N N . ASP A 1 168 ? -14.649 -1.430 12.964 1.00 96.06 168 ASP A N 1
ATOM 1314 C CA . ASP A 1 168 ? -15.394 -2.675 12.772 1.00 96.06 168 ASP A CA 1
ATOM 1315 C C . ASP A 1 168 ? -14.400 -3.845 12.699 1.00 96.06 168 ASP A C 1
ATOM 1317 O O . ASP A 1 168 ? -13.447 -3.800 11.922 1.00 96.06 168 ASP A O 1
ATOM 1321 N N . GLU A 1 169 ? -14.637 -4.904 13.467 1.00 95.75 169 GLU A N 1
ATOM 1322 C CA . GLU A 1 169 ? -13.875 -6.153 13.473 1.00 95.75 169 GLU A CA 1
ATOM 1323 C C . GLU A 1 169 ? -14.825 -7.326 13.215 1.00 95.75 169 GLU A C 1
ATOM 1325 O O . GLU A 1 169 ? -15.829 -7.499 13.910 1.00 95.75 169 GLU A O 1
ATOM 1330 N N . LEU A 1 170 ? -14.499 -8.149 12.223 1.00 97.12 170 LEU A N 1
ATOM 1331 C CA . LEU A 1 170 ? -15.160 -9.414 11.943 1.00 97.12 170 LEU A CA 1
ATOM 1332 C C . LEU A 1 170 ? -14.137 -10.534 12.032 1.00 97.12 170 LEU A C 1
ATOM 1334 O O . LEU A 1 170 ? -13.056 -10.435 11.448 1.00 97.12 170 LEU A O 1
ATOM 1338 N N . GLN A 1 171 ? -14.523 -11.628 12.677 1.00 97.44 171 GLN A N 1
ATOM 1339 C CA . GLN A 1 171 ? -13.753 -12.861 12.659 1.00 97.44 171 GLN A CA 1
ATOM 1340 C C . GLN A 1 171 ? -14.676 -14.056 12.481 1.00 97.44 171 GLN A C 1
ATOM 1342 O O . GLN A 1 171 ? -15.751 -14.126 13.079 1.00 97.44 171 GLN A O 1
ATOM 1347 N N . ALA A 1 172 ? -14.220 -15.017 11.688 1.00 98.19 172 ALA A N 1
ATOM 1348 C CA . ALA A 1 172 ? -14.761 -16.362 11.648 1.00 98.19 172 ALA A CA 1
ATOM 1349 C C . ALA A 1 172 ? -13.618 -17.363 11.821 1.00 98.19 172 ALA A C 1
ATOM 1351 O O . ALA A 1 172 ? -12.564 -17.220 11.197 1.00 98.19 172 ALA A O 1
ATOM 1352 N N . GLN A 1 173 ? -13.840 -18.374 12.651 1.00 97.94 173 GLN A N 1
ATOM 1353 C CA . GLN A 1 173 ? -12.916 -19.472 12.868 1.00 97.94 173 GLN A CA 1
ATOM 1354 C C . GLN A 1 173 ? -13.675 -20.796 12.862 1.00 97.94 173 GLN A C 1
ATOM 1356 O O . GLN A 1 173 ? -14.698 -20.942 13.526 1.00 97.94 173 GLN A O 1
ATOM 1361 N N . VAL A 1 174 ? -13.141 -21.776 12.143 1.00 97.44 174 VAL A N 1
ATOM 1362 C CA . VAL A 1 174 ? -13.620 -23.162 12.138 1.00 97.44 174 VAL A CA 1
ATOM 1363 C C . VAL A 1 174 ? -12.429 -24.090 12.328 1.00 97.44 174 VAL A C 1
ATOM 1365 O O . VAL A 1 174 ? -11.324 -23.769 11.898 1.00 97.44 174 VAL A O 1
ATOM 1368 N N . PHE A 1 175 ? -12.640 -25.227 12.982 1.00 96.12 175 PHE A N 1
ATOM 1369 C CA . PHE A 1 175 ? -11.638 -26.283 13.051 1.00 96.12 175 PHE A CA 1
ATOM 1370 C C . PHE A 1 175 ? -11.896 -27.298 11.952 1.00 96.12 175 PHE A C 1
ATOM 1372 O O . PHE A 1 175 ? -13.022 -27.759 11.769 1.00 96.12 175 PHE A O 1
ATOM 1379 N N . ASP A 1 176 ? -10.842 -27.636 11.229 1.00 94.12 176 ASP A N 1
ATOM 1380 C CA . ASP A 1 176 ? -10.870 -28.740 10.289 1.00 94.12 176 ASP A CA 1
ATOM 1381 C C . ASP A 1 176 ? -10.928 -30.069 11.070 1.00 94.12 176 ASP A C 1
ATOM 1383 O O . ASP A 1 176 ? -10.047 -30.318 11.898 1.00 94.12 176 ASP A O 1
ATOM 1387 N N . PRO A 1 177 ? -11.950 -30.918 10.855 1.00 92.50 177 PRO A N 1
ATOM 1388 C CA . PRO A 1 177 ? -12.099 -32.174 11.586 1.00 92.50 177 PRO A CA 1
ATOM 1389 C C . PRO A 1 177 ? -11.037 -33.223 11.230 1.00 92.50 177 PRO A C 1
ATOM 1391 O O . PRO A 1 177 ? -10.784 -34.114 12.041 1.00 92.50 177 PRO A O 1
ATOM 1394 N N . ASP A 1 178 ? -10.418 -33.130 10.051 1.00 94.62 178 ASP A N 1
ATOM 1395 C CA . ASP A 1 178 ? -9.421 -34.087 9.577 1.00 94.62 178 ASP A CA 1
ATOM 1396 C C . ASP A 1 178 ? -8.020 -33.724 10.088 1.00 94.62 178 ASP A C 1
ATOM 1398 O O . ASP A 1 178 ? -7.265 -34.598 10.522 1.00 94.62 178 ASP A O 1
ATOM 1402 N N . THR A 1 179 ? -7.666 -32.434 10.064 1.00 94.62 179 THR A N 1
ATOM 1403 C CA . THR A 1 179 ? -6.331 -31.956 10.480 1.00 94.62 179 THR A CA 1
ATOM 1404 C C . THR A 1 179 ? -6.280 -31.448 11.922 1.00 94.62 179 THR A C 1
ATOM 1406 O O . THR A 1 179 ? -5.205 -31.397 12.521 1.00 94.62 179 THR A O 1
ATOM 1409 N N . GLY A 1 180 ? -7.422 -31.070 12.502 1.00 92.69 180 GLY A N 1
ATOM 1410 C CA . GLY A 1 180 ? -7.514 -30.433 13.817 1.00 92.69 180 GLY A CA 1
ATOM 1411 C C . GLY A 1 180 ? -7.010 -28.985 13.851 1.00 92.69 180 GLY A C 1
ATOM 1412 O O . GLY A 1 180 ? -6.882 -28.412 14.935 1.00 92.69 180 GLY A O 1
ATOM 1413 N N . LEU A 1 181 ? -6.699 -28.389 12.696 1.00 94.88 181 LEU A N 1
ATOM 1414 C CA . LEU A 1 181 ? -6.159 -27.034 12.594 1.00 94.88 181 LEU A CA 1
ATOM 1415 C C . LEU A 1 181 ? -7.276 -25.989 12.449 1.00 94.88 181 LEU A C 1
ATOM 1417 O O . LEU A 1 181 ? -8.301 -26.262 11.816 1.00 94.88 181 LEU A O 1
ATOM 1421 N N . PRO A 1 182 ? -7.097 -24.773 12.997 1.00 95.50 182 PRO A N 1
ATOM 1422 C CA . PRO A 1 182 ? -8.048 -23.692 12.796 1.00 95.50 182 PRO A CA 1
ATOM 1423 C C . PRO A 1 182 ? -7.863 -23.042 11.414 1.00 95.50 182 PRO A C 1
ATOM 1425 O O . PRO A 1 182 ? -6.768 -22.611 11.055 1.00 95.50 182 PRO A O 1
ATOM 1428 N N . ALA A 1 183 ? -8.956 -22.895 10.670 1.00 97.38 183 ALA A N 1
ATOM 1429 C CA . ALA A 1 183 ? -9.069 -21.925 9.587 1.00 97.38 183 ALA A CA 1
ATOM 1430 C C . ALA A 1 183 ? -9.627 -20.623 10.165 1.00 97.38 183 ALA A C 1
ATOM 1432 O O . ALA A 1 183 ? -10.674 -20.641 10.814 1.00 97.38 183 ALA A O 1
ATOM 1433 N N . VAL A 1 184 ? -8.950 -19.501 9.929 1.00 96.88 184 VAL A N 1
ATOM 1434 C CA . VAL A 1 184 ? -9.330 -18.188 10.468 1.00 96.88 184 VAL A CA 1
ATOM 1435 C C . VAL A 1 184 ? -9.454 -17.179 9.334 1.00 96.88 184 VAL A C 1
ATOM 1437 O O . VAL A 1 184 ? -8.580 -17.094 8.472 1.00 96.88 184 VAL A O 1
ATOM 1440 N N . ALA A 1 185 ? -10.519 -16.382 9.361 1.00 97.69 185 ALA A N 1
ATOM 1441 C CA . ALA A 1 185 ? -10.710 -15.221 8.504 1.00 97.69 185 ALA A CA 1
ATOM 1442 C C . ALA A 1 185 ? -11.007 -13.991 9.368 1.00 97.69 185 ALA A C 1
ATOM 1444 O O . ALA A 1 185 ? -11.937 -14.008 10.170 1.00 97.69 185 ALA A O 1
ATOM 1445 N N . ASN A 1 186 ? -10.226 -12.931 9.180 1.00 96.31 186 ASN A N 1
ATOM 1446 C CA . ASN A 1 186 ? -10.351 -11.646 9.853 1.00 96.31 186 ASN A CA 1
ATOM 1447 C C . ASN A 1 186 ? -10.593 -10.539 8.825 1.00 96.31 186 ASN A C 1
ATOM 1449 O O . ASN A 1 186 ? -9.936 -10.495 7.781 1.00 96.31 186 ASN A O 1
ATOM 1453 N N . ALA A 1 187 ? -11.481 -9.609 9.156 1.00 96.81 187 ALA A N 1
ATOM 1454 C CA . ALA A 1 187 ? -11.641 -8.353 8.443 1.00 96.81 187 ALA A CA 1
ATOM 1455 C C . ALA A 1 187 ? -11.746 -7.212 9.451 1.00 96.81 187 ALA A C 1
ATOM 1457 O O . ALA A 1 187 ? -12.538 -7.283 10.388 1.00 96.81 187 ALA A O 1
ATOM 1458 N N . VAL A 1 188 ? -10.958 -6.161 9.250 1.00 96.06 188 VAL A N 1
ATOM 1459 C CA . VAL A 1 188 ? -10.992 -4.961 10.084 1.00 96.06 188 VAL A CA 1
ATOM 1460 C C . VAL A 1 188 ? -11.138 -3.733 9.202 1.00 96.06 188 VAL A C 1
ATOM 1462 O O . VAL A 1 188 ? -10.462 -3.611 8.180 1.00 96.06 188 VAL A O 1
ATOM 1465 N N . SER A 1 189 ? -12.020 -2.824 9.605 1.00 96.81 189 SER A N 1
ATOM 1466 C CA . SER A 1 189 ? -12.172 -1.498 9.015 1.00 96.81 189 SER A CA 1
ATOM 1467 C C . SER A 1 189 ? -12.004 -0.450 10.107 1.00 96.81 189 SER A C 1
ATOM 1469 O O . SER A 1 189 ? -12.810 -0.402 11.029 1.00 96.81 189 SER A O 1
ATOM 1471 N N . LEU A 1 190 ? -10.995 0.405 9.985 1.00 96.31 190 LEU A N 1
ATOM 1472 C CA . LEU A 1 190 ? -10.740 1.559 10.845 1.00 96.31 190 LEU A CA 1
ATOM 1473 C C . LEU A 1 190 ? -11.000 2.837 10.044 1.00 96.31 190 LEU A C 1
ATOM 1475 O O . LEU A 1 190 ? -10.525 2.973 8.916 1.00 96.31 190 LEU A O 1
ATOM 1479 N N . LEU A 1 191 ? -11.724 3.777 10.643 1.00 97.19 191 LEU A N 1
ATOM 1480 C CA . LEU A 1 191 ? -11.858 5.151 10.176 1.00 97.19 191 LEU A CA 1
ATOM 1481 C C . LEU A 1 191 ? -11.566 6.092 11.342 1.00 97.19 191 LEU A C 1
ATOM 1483 O O . LEU A 1 191 ? -12.181 5.974 12.399 1.00 97.19 191 LEU A O 1
ATOM 1487 N N . GLU A 1 192 ? -10.668 7.040 11.126 1.00 95.31 192 GLU A N 1
ATOM 1488 C CA . GLU A 1 192 ? -10.207 7.972 12.144 1.00 95.31 192 GLU A CA 1
ATOM 1489 C C . GLU A 1 192 ? -10.093 9.383 11.575 1.00 95.31 192 GLU A C 1
ATOM 1491 O O . GLU A 1 192 ? -9.634 9.592 10.450 1.00 95.31 192 GLU A O 1
ATOM 1496 N N . THR A 1 193 ? -10.474 10.365 12.383 1.00 96.56 193 THR A N 1
ATOM 1497 C CA . THR A 1 193 ? -10.095 11.762 12.197 1.00 96.56 193 THR A CA 1
ATOM 1498 C C . THR A 1 193 ? -9.620 12.330 13.519 1.00 96.56 193 THR A C 1
ATOM 1500 O O . THR A 1 193 ? -10.334 12.206 14.516 1.00 96.56 193 THR A O 1
ATOM 1503 N N . GLN A 1 194 ? -8.491 13.024 13.503 1.00 94.75 194 GLN A N 1
ATOM 1504 C CA . GLN A 1 194 ? -7.934 13.708 14.656 1.00 94.75 194 GLN A CA 1
ATOM 1505 C C . GLN A 1 194 ? -7.496 15.123 14.275 1.00 94.75 194 GLN A C 1
ATOM 1507 O O . GLN A 1 194 ? -6.915 15.364 13.214 1.00 94.75 194 GLN A O 1
ATOM 1512 N N . VAL A 1 195 ? -7.776 16.073 15.158 1.00 95.25 195 VAL A N 1
ATOM 1513 C CA . VAL A 1 195 ? -7.259 17.438 15.100 1.00 95.25 195 VAL A CA 1
ATOM 1514 C C . VAL A 1 195 ? -6.668 17.763 16.455 1.00 95.25 195 VAL A C 1
ATOM 1516 O O . VAL A 1 195 ? -7.343 17.578 17.464 1.00 95.25 195 VAL A O 1
ATOM 1519 N N . ASP A 1 196 ? -5.457 18.311 16.466 1.00 93.56 196 ASP A N 1
ATOM 1520 C CA . ASP A 1 196 ? -4.793 18.775 17.680 1.00 93.56 196 ASP A CA 1
ATOM 1521 C C . ASP A 1 196 ? -4.229 20.181 17.491 1.00 93.56 196 ASP A C 1
ATOM 1523 O O . ASP A 1 196 ? -3.815 20.582 16.401 1.00 93.56 196 ASP A O 1
ATOM 1527 N N . ILE A 1 197 ? -4.185 20.930 18.586 1.00 93.88 197 ILE A N 1
ATOM 1528 C CA . ILE A 1 197 ? -3.557 22.236 18.699 1.00 93.88 197 ILE A CA 1
ATOM 1529 C C . ILE A 1 197 ? -2.575 22.161 19.860 1.00 93.88 197 ILE A C 1
ATOM 1531 O O . ILE A 1 197 ? -2.961 22.241 21.024 1.00 93.88 197 ILE A O 1
ATOM 1535 N N . ILE A 1 198 ? -1.292 22.037 19.534 1.00 89.00 198 ILE A N 1
ATOM 1536 C CA . ILE A 1 198 ? -0.204 21.966 20.514 1.00 89.00 198 ILE A CA 1
ATOM 1537 C C . ILE A 1 198 ? 0.654 23.216 20.342 1.00 89.00 198 ILE A C 1
ATOM 1539 O O . ILE A 1 198 ? 1.113 23.515 19.239 1.00 89.00 198 ILE A O 1
ATOM 1543 N N . ASP A 1 199 ? 0.826 23.989 21.416 1.00 90.69 199 ASP A N 1
ATOM 1544 C CA . ASP A 1 199 ? 1.562 25.263 21.406 1.00 90.69 199 ASP A CA 1
ATOM 1545 C C . ASP A 1 199 ? 1.082 26.241 20.312 1.00 90.69 199 ASP A C 1
ATOM 1547 O O . ASP A 1 199 ? 1.871 26.907 19.639 1.00 90.69 199 ASP A O 1
ATOM 1551 N N . GLY A 1 200 ? -0.236 26.291 20.086 1.00 91.88 200 GLY A N 1
ATOM 1552 C CA . GLY A 1 200 ? -0.856 27.132 19.055 1.00 91.88 200 GLY A CA 1
ATOM 1553 C C . GLY A 1 200 ? -0.642 26.646 17.617 1.00 91.88 200 GLY A C 1
ATOM 1554 O O . GLY A 1 200 ? -1.030 27.338 16.677 1.00 91.88 200 GLY A O 1
ATOM 1555 N N . LYS A 1 201 ? -0.041 25.469 17.421 1.00 94.50 201 LYS A N 1
ATOM 1556 C CA . LYS A 1 201 ? 0.161 24.863 16.106 1.00 94.50 201 LYS A CA 1
ATOM 1557 C C . LYS A 1 201 ? -0.856 23.759 15.869 1.00 94.50 201 LYS A C 1
ATOM 1559 O O . LYS A 1 201 ? -0.976 22.844 16.674 1.00 94.50 201 LYS A O 1
ATOM 1564 N N . VAL A 1 202 ? -1.543 23.845 14.736 1.00 94.88 202 VAL A N 1
ATOM 1565 C CA . VAL A 1 202 ? -2.551 22.865 14.325 1.00 94.88 202 VAL A CA 1
ATOM 1566 C C . VAL A 1 202 ? -1.878 21.670 13.650 1.00 94.88 202 VAL A C 1
ATOM 1568 O O . VAL A 1 202 ? -1.049 21.857 12.758 1.00 94.88 202 VAL A O 1
ATOM 1571 N N . SER A 1 203 ? -2.278 20.460 14.021 1.00 95.62 203 SER A N 1
ATOM 1572 C CA . SER A 1 203 ? -2.095 19.238 13.237 1.00 95.62 203 SER A CA 1
ATOM 1573 C C . SER A 1 203 ? -3.444 18.593 12.955 1.00 95.62 203 SER A C 1
ATOM 1575 O O . SER A 1 203 ? -4.378 18.705 13.745 1.00 95.62 203 SER A O 1
ATOM 1577 N N . THR A 1 204 ? -3.551 17.937 11.805 1.00 96.38 204 THR A N 1
ATOM 1578 C CA . THR A 1 204 ? -4.753 17.190 11.423 1.00 96.38 204 THR A CA 1
ATOM 1579 C C . THR A 1 204 ? -4.345 15.862 10.810 1.00 96.38 204 THR A C 1
ATOM 1581 O O . THR A 1 204 ? -3.355 15.803 10.076 1.00 96.38 204 THR A O 1
ATOM 1584 N N . ASN A 1 205 ? -5.108 14.818 11.097 1.00 95.44 205 ASN A N 1
ATOM 1585 C CA . ASN A 1 205 ? -4.981 13.512 10.478 1.00 95.44 205 ASN A CA 1
ATOM 1586 C C . ASN A 1 205 ? -6.378 12.973 10.161 1.00 95.44 205 ASN A C 1
ATOM 1588 O O . ASN A 1 205 ? -7.309 13.122 10.950 1.00 95.44 205 ASN A O 1
ATOM 1592 N N . ALA A 1 206 ? -6.526 12.372 8.992 1.00 97.62 206 ALA A N 1
ATOM 1593 C CA . ALA A 1 206 ? -7.654 11.537 8.641 1.00 97.62 206 ALA A CA 1
ATOM 1594 C C . ALA A 1 206 ? -7.099 10.256 8.026 1.00 97.62 206 ALA A C 1
ATOM 1596 O O . ALA A 1 206 ? -6.361 10.313 7.039 1.00 97.62 206 ALA A O 1
ATOM 1597 N N . SER A 1 207 ? -7.460 9.119 8.605 1.00 96.12 207 SER A N 1
ATOM 1598 C CA . SER A 1 207 ? -6.935 7.806 8.249 1.00 96.12 207 SER A CA 1
ATOM 1599 C C . SER A 1 207 ? -8.083 6.829 8.037 1.00 96.12 207 SER A C 1
ATOM 1601 O O . SER A 1 207 ? -9.081 6.840 8.757 1.00 96.12 207 SER A O 1
ATOM 1603 N N . ALA A 1 208 ? -7.950 5.979 7.028 1.00 97.25 208 ALA A N 1
ATOM 1604 C CA . ALA A 1 208 ? -8.833 4.851 6.805 1.00 97.25 208 ALA A CA 1
ATOM 1605 C C . ALA A 1 208 ? -7.997 3.611 6.496 1.00 97.25 208 ALA A C 1
ATOM 1607 O O . ALA A 1 208 ? -7.109 3.653 5.642 1.00 97.25 208 ALA A O 1
ATOM 1608 N N . ILE A 1 209 ? -8.295 2.500 7.163 1.00 96.88 209 ILE A N 1
ATOM 1609 C CA . ILE A 1 209 ? -7.656 1.203 6.931 1.00 96.88 209 ILE A CA 1
ATOM 1610 C C . ILE A 1 209 ? -8.751 0.163 6.731 1.00 96.88 209 ILE A C 1
ATOM 1612 O O . ILE A 1 209 ? -9.638 0.034 7.563 1.00 96.88 209 ILE A O 1
ATOM 1616 N N . ILE A 1 210 ? -8.662 -0.614 5.657 1.00 97.25 210 ILE A N 1
ATOM 1617 C CA . ILE A 1 210 ? -9.399 -1.866 5.486 1.00 97.25 210 ILE A CA 1
ATOM 1618 C C . ILE A 1 210 ? -8.353 -2.965 5.357 1.00 97.25 210 ILE A C 1
ATOM 1620 O O . ILE A 1 210 ? -7.550 -2.949 4.425 1.00 97.25 210 ILE A O 1
ATOM 1624 N N . ALA A 1 211 ? -8.344 -3.908 6.290 1.00 97.19 211 ALA A N 1
ATOM 1625 C CA . ALA A 1 211 ? -7.381 -4.996 6.324 1.00 97.19 211 ALA A CA 1
ATOM 1626 C C . ALA A 1 211 ? -8.101 -6.340 6.418 1.00 97.19 211 ALA A C 1
ATOM 1628 O O . ALA A 1 211 ? -8.954 -6.549 7.277 1.00 97.19 211 ALA A O 1
ATOM 1629 N N . LEU A 1 212 ? -7.734 -7.256 5.531 1.00 96.69 212 LEU A N 1
ATOM 1630 C CA . LEU A 1 212 ? -8.239 -8.618 5.470 1.00 96.69 212 LEU A CA 1
ATOM 1631 C C . LEU A 1 212 ? -7.083 -9.580 5.721 1.00 96.69 212 LEU A C 1
ATOM 1633 O O . LEU A 1 212 ? -5.980 -9.378 5.206 1.00 96.69 212 LEU A O 1
ATOM 1637 N N . GLN A 1 213 ? -7.343 -10.649 6.464 1.00 96.25 213 GLN A N 1
ATOM 1638 C CA . GLN A 1 213 ? -6.409 -11.756 6.616 1.00 96.25 213 GLN A CA 1
ATOM 1639 C C . GLN A 1 213 ? -7.168 -13.075 6.646 1.00 96.25 213 GLN A C 1
ATOM 1641 O O . GLN A 1 213 ? -8.150 -13.210 7.366 1.00 96.25 213 GLN A O 1
ATOM 1646 N N . ALA A 1 214 ? -6.678 -14.057 5.902 1.00 96.69 214 ALA A N 1
ATOM 1647 C CA . ALA A 1 214 ? -7.114 -15.437 6.014 1.00 96.69 214 ALA A CA 1
ATOM 1648 C C . ALA A 1 214 ? -5.897 -16.330 6.245 1.00 96.69 214 ALA A C 1
ATOM 1650 O O . ALA A 1 214 ? -4.838 -16.101 5.657 1.00 96.69 214 ALA A O 1
ATOM 1651 N N . SER A 1 215 ? -6.044 -17.338 7.094 1.00 95.81 215 SER A N 1
ATOM 1652 C CA . SER A 1 215 ? -5.002 -18.326 7.351 1.00 95.81 215 SER A CA 1
ATOM 1653 C C . SER A 1 215 ? -5.599 -19.700 7.593 1.00 95.81 215 SER A C 1
ATOM 1655 O O . SER A 1 215 ? -6.630 -19.829 8.253 1.00 95.81 215 SER A O 1
ATOM 1657 N N . TYR A 1 216 ? -4.913 -20.713 7.091 1.00 95.94 216 TYR A N 1
ATOM 1658 C CA . TYR A 1 216 ? -5.177 -22.113 7.372 1.00 95.94 216 TYR A CA 1
ATOM 1659 C C . TYR A 1 216 ? -3.844 -22.847 7.269 1.00 95.94 216 TYR A C 1
ATOM 1661 O O . TYR A 1 216 ? -3.138 -22.691 6.270 1.00 95.94 216 TYR A O 1
ATOM 1669 N N . ASP A 1 217 ? -3.506 -23.610 8.308 1.00 93.50 217 ASP A N 1
ATOM 1670 C CA . ASP A 1 217 ? -2.191 -24.244 8.438 1.00 93.50 217 ASP A CA 1
ATOM 1671 C C . ASP A 1 217 ? -1.041 -23.210 8.338 1.00 93.50 217 ASP A C 1
ATOM 1673 O O . ASP A 1 217 ? -1.122 -22.139 8.949 1.00 93.50 217 ASP A O 1
ATOM 1677 N N . GLU A 1 218 ? 0.023 -23.487 7.578 1.00 90.50 218 GLU A N 1
ATOM 1678 C CA . GLU A 1 218 ? 1.162 -22.579 7.376 1.00 90.50 218 GLU A CA 1
ATOM 1679 C C . GLU A 1 218 ? 0.882 -21.466 6.348 1.00 90.50 218 GLU A C 1
ATOM 1681 O O . GLU A 1 218 ? 1.668 -20.522 6.208 1.00 90.50 218 GLU A O 1
ATOM 1686 N N . VAL A 1 219 ? -0.245 -21.545 5.633 1.00 95.00 219 VAL A N 1
ATOM 1687 C CA . VAL A 1 219 ? -0.587 -20.613 4.558 1.00 95.00 219 VAL A CA 1
ATOM 1688 C C . VAL A 1 219 ? -1.382 -19.438 5.110 1.00 95.00 219 VAL A C 1
ATOM 1690 O O . VAL A 1 219 ? -2.398 -19.592 5.791 1.00 95.00 219 VAL A O 1
ATOM 1693 N N . SER A 1 220 ? -0.960 -18.228 4.753 1.00 95.06 220 SER A N 1
ATOM 1694 C CA . SER A 1 220 ? -1.703 -17.005 5.044 1.00 95.06 220 SER A CA 1
ATOM 1695 C C . SER A 1 220 ? -1.750 -16.068 3.845 1.00 95.06 220 SER A C 1
ATOM 1697 O O . SER A 1 220 ? -0.783 -15.913 3.098 1.00 95.06 220 SER A O 1
ATOM 1699 N N . GLY A 1 221 ? -2.897 -15.421 3.674 1.00 95.94 221 GLY A N 1
ATOM 1700 C CA . GLY A 1 221 ? -3.106 -14.343 2.721 1.00 95.94 221 GLY A CA 1
ATOM 1701 C C . GLY A 1 221 ? -3.569 -13.091 3.449 1.00 95.94 221 GLY A C 1
ATOM 1702 O O . GLY A 1 221 ? -4.381 -13.170 4.371 1.00 95.94 221 GLY A O 1
ATOM 1703 N N . SER A 1 222 ? -3.074 -11.928 3.038 1.00 96.06 222 SER A N 1
ATOM 1704 C CA . SER A 1 222 ? -3.582 -10.647 3.517 1.00 96.06 222 SER A CA 1
ATOM 1705 C C . SER A 1 222 ? -3.770 -9.644 2.390 1.00 96.06 222 SER A C 1
ATOM 1707 O O . SER A 1 222 ? -3.094 -9.687 1.361 1.00 96.06 222 SER A O 1
ATOM 1709 N N . ALA A 1 223 ? -4.722 -8.739 2.585 1.00 97.06 223 ALA A N 1
ATOM 1710 C CA . ALA A 1 223 ? -4.976 -7.622 1.692 1.00 97.06 223 ALA A CA 1
ATOM 1711 C C . ALA A 1 223 ? -5.257 -6.374 2.526 1.00 97.06 223 ALA A C 1
ATOM 1713 O O . ALA A 1 223 ? -6.116 -6.400 3.403 1.00 97.06 223 ALA A O 1
ATOM 1714 N N . THR A 1 224 ? -4.547 -5.288 2.242 1.00 97.56 224 THR A N 1
ATOM 1715 C CA . THR A 1 224 ? -4.689 -4.020 2.955 1.00 97.56 224 THR A CA 1
ATOM 1716 C C . THR A 1 224 ? -4.975 -2.906 1.961 1.00 97.56 224 THR A C 1
ATOM 1718 O O . THR A 1 224 ? -4.251 -2.733 0.979 1.00 97.56 224 THR A O 1
ATOM 1721 N N . PHE A 1 225 ? -5.995 -2.112 2.260 1.00 97.69 225 PHE A N 1
ATOM 1722 C CA . PHE A 1 225 ? -6.235 -0.801 1.686 1.00 97.69 225 PHE A CA 1
ATOM 1723 C C . PHE A 1 225 ? -6.057 0.247 2.778 1.00 97.69 225 PHE A C 1
ATOM 1725 O O . PHE A 1 225 ? -6.660 0.133 3.841 1.00 97.69 225 PHE A O 1
ATOM 1732 N N . ARG A 1 226 ? -5.223 1.254 2.536 1.00 96.88 226 ARG A N 1
ATOM 1733 C CA . ARG A 1 226 ? -4.964 2.328 3.495 1.00 96.88 226 ARG A CA 1
ATOM 1734 C C . ARG A 1 226 ? -5.006 3.667 2.789 1.00 96.88 226 ARG A C 1
ATOM 1736 O O . ARG A 1 226 ? -4.453 3.815 1.702 1.00 96.88 226 ARG A O 1
ATOM 1743 N N . MET A 1 227 ? -5.653 4.633 3.415 1.00 97.19 227 MET A N 1
ATOM 1744 C CA . MET A 1 227 ? -5.705 6.016 2.973 1.00 97.19 227 MET A CA 1
ATOM 1745 C C . MET A 1 227 ? -5.366 6.907 4.152 1.00 97.19 227 MET A C 1
ATOM 1747 O O . MET A 1 227 ? -5.837 6.670 5.258 1.00 97.19 227 MET A O 1
ATOM 1751 N N . GLU A 1 228 ? -4.578 7.941 3.911 1.00 96.75 228 GLU A N 1
ATOM 1752 C CA . GLU A 1 228 ? -4.227 8.910 4.934 1.00 96.75 228 GLU A CA 1
ATOM 1753 C C . GLU A 1 228 ? -4.091 10.289 4.305 1.00 96.75 228 GLU A C 1
ATOM 1755 O O . GLU A 1 228 ? -3.475 10.455 3.250 1.00 96.75 228 GLU A O 1
ATOM 1760 N N . THR A 1 229 ? -4.649 11.298 4.954 1.00 97.44 229 THR A N 1
ATOM 1761 C CA . THR A 1 229 ? -4.338 12.687 4.652 1.00 97.44 229 THR A CA 1
ATOM 1762 C C . THR A 1 229 ? -4.174 13.460 5.939 1.00 97.44 229 THR A C 1
ATOM 1764 O O . THR A 1 229 ? -4.818 13.180 6.945 1.00 97.44 229 THR A O 1
ATOM 1767 N N . GLY A 1 230 ? -3.293 14.444 5.921 1.00 96.31 230 GLY A N 1
ATOM 1768 C CA . GLY A 1 230 ? -3.062 15.232 7.106 1.00 96.31 230 GLY A CA 1
ATOM 1769 C C . GLY A 1 230 ? -2.142 16.399 6.862 1.00 96.31 230 GLY A C 1
ATOM 1770 O O . GLY A 1 230 ? -1.547 16.566 5.792 1.00 96.31 230 GLY A O 1
ATOM 1771 N N . TYR A 1 231 ? -2.029 17.191 7.911 1.00 96.50 231 TYR A N 1
ATOM 1772 C CA . TYR A 1 231 ? -1.150 18.334 7.987 1.00 96.50 231 TYR A CA 1
ATOM 1773 C C . TYR A 1 231 ? -0.392 18.289 9.300 1.00 96.50 231 TYR A C 1
ATOM 1775 O O . TYR A 1 231 ? -0.996 18.153 10.366 1.00 96.50 231 TYR A O 1
ATOM 1783 N N . THR A 1 232 ? 0.919 18.491 9.225 1.00 94.44 232 THR A N 1
ATOM 1784 C CA . THR A 1 232 ? 1.714 18.862 10.394 1.00 94.44 232 THR A CA 1
ATOM 1785 C C . THR A 1 232 ? 2.511 20.130 10.095 1.00 94.44 232 THR A C 1
ATOM 1787 O O . THR A 1 232 ? 2.927 20.343 8.954 1.00 94.44 232 THR A O 1
ATOM 1790 N N . PRO A 1 233 ? 2.791 20.979 11.098 1.00 92.38 233 PRO A N 1
ATOM 1791 C CA . PRO A 1 233 ? 3.577 22.194 10.890 1.00 92.38 233 PRO A CA 1
ATOM 1792 C C . PRO A 1 233 ? 4.988 21.941 10.341 1.00 92.38 233 PRO A C 1
ATOM 1794 O O . PRO A 1 233 ? 5.557 22.816 9.695 1.00 92.38 233 PRO A O 1
ATOM 1797 N N . SER A 1 234 ? 5.574 20.773 10.627 1.00 90.00 234 SER A N 1
ATOM 1798 C CA . SER A 1 234 ? 6.932 20.411 10.205 1.00 90.00 234 SER A CA 1
ATOM 1799 C C . SER A 1 234 ? 6.988 19.765 8.820 1.00 90.00 234 SER A C 1
ATOM 1801 O O . SER A 1 234 ? 7.958 19.996 8.102 1.00 90.00 234 SER A O 1
ATOM 1803 N N . ALA A 1 235 ? 5.983 18.967 8.441 1.00 88.75 235 ALA A N 1
ATOM 1804 C CA . ALA A 1 235 ? 5.970 18.234 7.171 1.00 88.75 235 ALA A CA 1
ATOM 1805 C C . ALA A 1 235 ? 5.052 18.857 6.103 1.00 88.75 235 ALA A C 1
ATOM 1807 O O . ALA A 1 235 ? 5.170 18.528 4.923 1.00 88.75 235 ALA A O 1
ATOM 1808 N N . GLY A 1 236 ? 4.154 19.764 6.492 1.00 94.06 236 GLY A N 1
ATOM 1809 C CA . GLY A 1 236 ? 3.124 20.315 5.618 1.00 94.06 236 GLY A CA 1
ATOM 1810 C C . GLY A 1 236 ? 2.004 19.313 5.333 1.00 94.06 236 GLY A C 1
ATOM 1811 O O . GLY A 1 236 ? 1.740 18.408 6.125 1.00 94.06 236 GLY A O 1
ATOM 1812 N N . TRP A 1 237 ? 1.323 19.510 4.203 1.00 95.00 237 TRP A N 1
ATOM 1813 C CA . TRP A 1 237 ? 0.245 18.632 3.753 1.00 95.00 237 TRP A CA 1
ATOM 1814 C C . TRP A 1 237 ? 0.785 17.343 3.138 1.00 95.00 237 TRP A C 1
ATOM 1816 O O . TRP A 1 237 ? 1.722 17.364 2.333 1.00 95.00 237 TRP A O 1
ATOM 1826 N N . SER A 1 238 ? 0.129 16.234 3.465 1.00 94.81 238 SER A N 1
ATOM 1827 C CA . SER A 1 238 ? 0.336 14.947 2.812 1.00 94.81 238 SER A CA 1
ATOM 1828 C C . SER A 1 238 ? -0.993 14.248 2.529 1.00 94.81 238 SER A C 1
ATOM 1830 O O . SER A 1 238 ? -1.981 14.418 3.248 1.00 94.81 238 SER A O 1
ATOM 1832 N N . SER A 1 239 ? -1.017 13.491 1.440 1.00 97.00 239 SER A N 1
ATOM 1833 C CA . SER A 1 239 ? -2.107 12.608 1.046 1.00 97.00 239 SER A CA 1
ATOM 1834 C C . SER A 1 239 ? -1.509 11.342 0.451 1.00 97.00 239 SER A C 1
ATOM 1836 O O . SER A 1 239 ? -0.590 11.407 -0.369 1.00 97.00 239 SER A O 1
ATOM 1838 N N . LYS A 1 240 ? -1.982 10.195 0.919 1.00 95.69 240 LYS A N 1
ATOM 1839 C CA . LYS A 1 240 ? -1.377 8.884 0.721 1.00 95.69 240 LYS A CA 1
ATOM 1840 C C . LYS A 1 240 ? -2.468 7.840 0.554 1.00 95.69 240 LYS A C 1
ATOM 1842 O O . LYS A 1 240 ? -3.428 7.815 1.315 1.00 95.69 240 LYS A O 1
ATOM 1847 N N . ILE A 1 241 ? -2.312 6.970 -0.436 1.00 97.31 241 ILE A N 1
ATOM 1848 C CA . ILE A 1 241 ? -3.175 5.813 -0.668 1.00 97.31 241 ILE A CA 1
ATOM 1849 C C . ILE A 1 241 ? -2.278 4.619 -0.972 1.00 97.31 241 ILE A C 1
ATOM 1851 O O . ILE A 1 241 ? -1.379 4.711 -1.805 1.00 97.31 241 ILE A O 1
ATOM 1855 N N . GLY A 1 242 ? -2.535 3.492 -0.324 1.00 97.25 242 GLY A N 1
ATOM 1856 C CA . GLY A 1 242 ? -1.852 2.236 -0.582 1.00 97.25 242 GLY A CA 1
ATOM 1857 C C . GLY A 1 242 ? -2.843 1.090 -0.709 1.00 97.25 242 GLY A C 1
ATOM 1858 O O . GLY A 1 242 ? -3.801 0.988 0.056 1.00 97.25 242 GLY A O 1
ATOM 1859 N N . LEU A 1 243 ? -2.591 0.208 -1.668 1.00 97.44 243 LEU A N 1
ATOM 1860 C CA . LEU A 1 243 ? -3.253 -1.085 -1.808 1.00 97.44 243 LEU A CA 1
ATOM 1861 C C . LEU A 1 243 ? -2.160 -2.143 -1.869 1.00 97.44 243 LEU A C 1
ATOM 1863 O O . LEU A 1 243 ? -1.228 -1.993 -2.658 1.00 97.44 243 LEU A O 1
ATOM 1867 N N . GLN A 1 244 ? -2.252 -3.196 -1.064 1.00 97.44 244 GLN A N 1
ATOM 1868 C CA . GLN A 1 244 ? -1.278 -4.282 -1.103 1.00 97.44 244 GLN A CA 1
ATOM 1869 C C . GLN A 1 244 ? -1.929 -5.626 -0.804 1.00 97.44 244 GLN A C 1
ATOM 1871 O O . GLN A 1 244 ? -2.731 -5.736 0.119 1.00 97.44 244 GLN A O 1
ATOM 1876 N N . THR A 1 245 ? -1.525 -6.655 -1.540 1.00 97.00 245 THR A N 1
ATOM 1877 C CA . THR A 1 245 ? -1.823 -8.057 -1.231 1.00 97.00 245 THR A CA 1
ATOM 1878 C C . THR A 1 245 ? -0.547 -8.800 -0.888 1.00 97.00 245 THR A C 1
ATOM 1880 O O . THR A 1 245 ? 0.510 -8.499 -1.447 1.00 97.00 245 THR A O 1
ATOM 1883 N N . ARG A 1 246 ? -0.646 -9.790 -0.004 1.00 95.88 246 ARG A N 1
ATOM 1884 C CA . ARG A 1 246 ? 0.459 -10.662 0.389 1.00 95.88 246 ARG A CA 1
ATOM 1885 C C . ARG A 1 246 ? -0.011 -12.091 0.517 1.00 95.88 246 ARG A C 1
ATOM 1887 O O . ARG A 1 246 ? -1.117 -12.334 0.991 1.00 95.88 246 ARG A O 1
ATOM 1894 N N . ILE A 1 247 ? 0.856 -13.017 0.144 1.00 95.69 247 ILE A N 1
ATOM 1895 C CA . ILE A 1 247 ? 0.681 -14.444 0.380 1.00 95.69 247 ILE A CA 1
ATOM 1896 C C . ILE A 1 247 ? 1.982 -14.969 0.973 1.00 95.69 247 ILE A C 1
ATOM 1898 O O . ILE A 1 247 ? 3.063 -14.681 0.460 1.00 95.69 247 ILE A O 1
ATOM 1902 N N . ASN A 1 248 ? 1.864 -15.730 2.051 1.00 94.12 248 ASN A N 1
ATOM 1903 C CA . ASN A 1 248 ? 2.920 -16.573 2.581 1.00 94.12 248 ASN A CA 1
ATOM 1904 C C . ASN A 1 248 ? 2.402 -18.009 2.545 1.00 94.12 248 ASN A C 1
ATOM 1906 O O . ASN A 1 248 ? 1.450 -18.316 3.256 1.00 94.12 248 ASN A O 1
ATOM 1910 N N . ASP A 1 249 ? 2.987 -18.856 1.704 1.00 91.69 249 ASP A N 1
ATOM 1911 C CA . ASP A 1 249 ? 2.595 -20.265 1.569 1.00 91.69 249 ASP A CA 1
ATOM 1912 C C . ASP A 1 249 ? 3.458 -21.220 2.421 1.00 91.69 249 ASP A C 1
ATOM 1914 O O . ASP A 1 249 ? 3.477 -22.423 2.178 1.00 91.69 249 ASP A O 1
ATOM 1918 N N . GLY A 1 250 ? 4.200 -20.677 3.394 1.00 85.19 250 GLY A N 1
ATOM 1919 C CA . GLY A 1 250 ? 5.160 -21.406 4.228 1.00 85.19 250 GLY A CA 1
ATOM 1920 C C . GLY A 1 250 ? 6.562 -21.486 3.610 1.00 85.19 250 GLY A C 1
ATOM 1921 O O . GLY A 1 250 ? 7.554 -21.525 4.340 1.00 85.19 250 GLY A O 1
ATOM 1922 N N . ALA A 1 251 ? 6.678 -21.418 2.279 1.00 89.19 251 ALA A N 1
ATOM 1923 C CA . ALA A 1 251 ? 7.950 -21.515 1.558 1.00 89.19 251 ALA A CA 1
ATOM 1924 C C . ALA A 1 251 ? 8.342 -20.216 0.837 1.00 89.19 251 ALA A C 1
ATOM 1926 O O . ALA A 1 251 ? 9.521 -19.855 0.774 1.00 89.19 251 ALA A O 1
ATOM 1927 N N . VAL A 1 252 ? 7.364 -19.515 0.271 1.00 90.62 252 VAL A N 1
ATOM 1928 C CA . VAL A 1 252 ? 7.534 -18.336 -0.569 1.00 90.62 252 VAL A CA 1
ATOM 1929 C C . VAL A 1 252 ? 6.619 -17.225 -0.075 1.00 90.62 252 VAL A C 1
ATOM 1931 O O . VAL A 1 252 ? 5.408 -17.378 0.074 1.00 90.62 252 VAL A O 1
ATOM 1934 N N . PHE A 1 253 ? 7.222 -16.056 0.117 1.00 91.56 253 PHE A N 1
ATOM 1935 C CA . PHE A 1 253 ? 6.498 -14.817 0.336 1.00 91.56 253 PHE A CA 1
ATOM 1936 C C . PHE A 1 253 ? 6.329 -14.084 -0.995 1.00 91.56 253 PHE A C 1
ATOM 1938 O O . PHE A 1 253 ? 7.305 -13.864 -1.715 1.00 91.56 253 PHE A O 1
ATOM 1945 N N . ARG A 1 254 ? 5.095 -13.694 -1.314 1.00 93.88 254 ARG A N 1
ATOM 1946 C CA . ARG A 1 254 ? 4.769 -12.869 -2.481 1.00 93.88 254 ARG A CA 1
ATOM 1947 C C . ARG A 1 254 ? 3.977 -11.659 -2.049 1.00 93.88 254 ARG A C 1
ATOM 1949 O O . ARG A 1 254 ? 3.057 -11.779 -1.240 1.00 93.88 254 ARG A O 1
ATOM 1956 N N . ASP A 1 255 ? 4.279 -10.518 -2.645 1.00 95.06 255 ASP A N 1
ATOM 1957 C CA . ASP A 1 255 ? 3.489 -9.313 -2.487 1.00 95.06 255 ASP A CA 1
ATOM 1958 C C . ASP A 1 255 ? 3.335 -8.547 -3.802 1.00 95.06 255 ASP A C 1
ATOM 1960 O O . ASP A 1 255 ? 4.125 -8.675 -4.735 1.00 95.06 255 ASP A O 1
ATOM 1964 N N . ALA A 1 256 ? 2.267 -7.762 -3.873 1.00 96.38 256 ALA A N 1
ATOM 1965 C CA . ALA A 1 256 ? 2.032 -6.816 -4.950 1.00 96.38 256 ALA A CA 1
ATOM 1966 C C . ALA A 1 256 ? 1.318 -5.596 -4.374 1.00 96.38 256 ALA A C 1
ATOM 1968 O O . ALA A 1 256 ? 0.422 -5.746 -3.538 1.00 96.38 256 ALA A O 1
ATOM 1969 N N . GLY A 1 257 ? 1.710 -4.396 -4.799 1.00 96.69 257 GLY A N 1
ATOM 1970 C CA . GLY A 1 257 ? 1.133 -3.163 -4.286 1.00 96.69 257 GLY A CA 1
ATOM 1971 C C . GLY A 1 257 ? 1.141 -1.992 -5.260 1.00 96.69 257 GLY A C 1
ATOM 1972 O O . GLY A 1 257 ? 1.992 -1.886 -6.145 1.00 96.69 257 GLY A O 1
ATOM 1973 N N . LEU A 1 258 ? 0.168 -1.106 -5.053 1.00 97.38 258 LEU A N 1
ATOM 1974 C CA . LEU A 1 258 ? 0.017 0.192 -5.700 1.00 97.38 258 LEU A CA 1
ATOM 1975 C C . LEU A 1 258 ? 0.023 1.260 -4.607 1.00 97.38 258 LEU A C 1
ATOM 1977 O O . LEU A 1 258 ? -0.812 1.226 -3.702 1.00 97.38 258 LEU A O 1
ATOM 1981 N N . PHE A 1 259 ? 0.937 2.217 -4.714 1.00 97.31 259 PHE A N 1
ATOM 1982 C CA . PHE A 1 259 ? 1.093 3.307 -3.759 1.00 97.31 259 PHE A CA 1
ATOM 1983 C C . PHE A 1 259 ? 1.000 4.638 -4.489 1.00 97.31 259 PHE A C 1
ATOM 1985 O O . PHE A 1 259 ? 1.644 4.846 -5.516 1.00 97.31 259 PHE A O 1
ATOM 1992 N N . ILE A 1 260 ? 0.186 5.541 -3.968 1.00 97.00 260 ILE A N 1
ATOM 1993 C CA . ILE A 1 260 ? -0.052 6.867 -4.519 1.00 97.00 260 ILE A CA 1
ATOM 1994 C C . ILE A 1 260 ? 0.214 7.849 -3.395 1.00 97.00 260 ILE A C 1
ATOM 1996 O O . ILE A 1 260 ? -0.334 7.711 -2.303 1.00 97.00 260 ILE A O 1
ATOM 2000 N N . GLU A 1 261 ? 1.026 8.862 -3.661 1.00 95.31 261 GLU A N 1
ATOM 2001 C CA . GLU A 1 261 ? 1.208 9.939 -2.702 1.00 95.31 261 GLU A CA 1
ATOM 2002 C C . GLU A 1 261 ? 1.314 11.303 -3.346 1.00 95.31 261 GLU A C 1
ATOM 2004 O O . GLU A 1 261 ? 1.682 11.464 -4.510 1.00 95.31 261 GLU A O 1
ATOM 2009 N N . SER A 1 262 ? 0.962 12.298 -2.548 1.00 95.69 262 SER A N 1
ATOM 2010 C CA . SER A 1 262 ? 1.086 13.708 -2.852 1.00 95.69 262 SER A CA 1
ATOM 2011 C C . SER A 1 262 ? 1.475 14.446 -1.579 1.00 95.69 262 SER A C 1
ATOM 2013 O O . SER A 1 262 ? 0.815 14.342 -0.547 1.00 95.69 262 SER A O 1
ATOM 2015 N N . THR A 1 263 ? 2.565 15.191 -1.655 1.00 91.62 263 THR A N 1
ATOM 2016 C CA . THR A 1 263 ? 3.051 16.106 -0.624 1.00 91.62 263 THR A CA 1
ATOM 2017 C C . THR A 1 263 ? 3.111 17.515 -1.206 1.00 91.62 263 THR A C 1
ATOM 2019 O O . THR A 1 263 ? 2.822 17.732 -2.384 1.00 91.62 263 THR A O 1
ATOM 2022 N N . ALA A 1 264 ? 3.541 18.490 -0.408 1.00 87.56 264 ALA A N 1
ATOM 2023 C CA . ALA A 1 264 ? 3.781 19.846 -0.899 1.00 87.56 264 ALA A CA 1
ATOM 2024 C C . ALA A 1 264 ? 4.842 19.934 -2.021 1.00 87.56 264 ALA A C 1
ATOM 2026 O O . ALA A 1 264 ? 4.904 20.947 -2.714 1.00 87.56 264 ALA A O 1
ATOM 2027 N N . THR A 1 265 ? 5.691 18.914 -2.194 1.00 86.56 265 THR A N 1
ATOM 2028 C CA . THR A 1 265 ? 6.845 18.961 -3.109 1.00 86.56 265 THR A CA 1
ATOM 2029 C C . THR A 1 265 ? 6.855 17.863 -4.165 1.00 86.56 265 THR A C 1
ATOM 2031 O O . THR A 1 265 ? 7.581 17.986 -5.151 1.00 86.56 265 THR A O 1
ATOM 2034 N N . GLN A 1 266 ? 6.079 16.794 -3.988 1.00 87.75 266 GLN A N 1
ATOM 2035 C CA . GLN A 1 266 ? 6.120 15.634 -4.871 1.00 87.75 266 GLN A CA 1
ATOM 2036 C C . GLN A 1 266 ? 4.755 14.959 -4.963 1.00 87.75 266 GLN A C 1
ATOM 2038 O O . GLN A 1 266 ? 4.087 14.763 -3.954 1.00 87.75 266 GLN A O 1
ATOM 2043 N N . ALA A 1 267 ? 4.379 14.541 -6.170 1.00 93.00 267 ALA A N 1
ATOM 2044 C CA . ALA A 1 267 ? 3.287 13.604 -6.397 1.00 93.00 267 ALA A CA 1
ATOM 2045 C C . ALA A 1 267 ? 3.817 12.419 -7.206 1.00 93.00 267 ALA A C 1
ATOM 2047 O O . ALA A 1 267 ? 4.542 12.619 -8.185 1.00 93.00 267 ALA A O 1
ATOM 2048 N N . ARG A 1 268 ? 3.500 11.191 -6.791 1.00 93.56 268 ARG A N 1
ATOM 2049 C CA . ARG A 1 268 ? 3.960 9.983 -7.487 1.00 93.56 268 ARG A CA 1
ATOM 2050 C C . ARG A 1 268 ? 3.020 8.802 -7.311 1.00 93.56 268 ARG A C 1
ATOM 2052 O O . ARG A 1 268 ? 2.275 8.714 -6.339 1.00 93.56 268 ARG A O 1
ATOM 2059 N N . VAL A 1 269 ? 3.125 7.884 -8.267 1.00 96.25 269 VAL A N 1
ATOM 2060 C CA . VAL A 1 269 ? 2.496 6.565 -8.247 1.00 96.25 269 VAL A CA 1
ATOM 2061 C C . VAL A 1 269 ? 3.600 5.521 -8.365 1.00 96.25 269 VAL A C 1
ATOM 2063 O O . VAL A 1 269 ? 4.458 5.626 -9.240 1.00 96.25 269 VAL A O 1
ATOM 2066 N N . ILE A 1 270 ? 3.585 4.532 -7.480 1.00 95.06 270 ILE A N 1
ATOM 2067 C CA . ILE A 1 270 ? 4.540 3.430 -7.422 1.00 95.06 270 ILE A CA 1
ATOM 2068 C C . ILE A 1 270 ? 3.753 2.130 -7.557 1.00 95.06 270 ILE A C 1
ATOM 2070 O O . ILE A 1 270 ? 2.782 1.912 -6.838 1.00 95.06 270 ILE A O 1
ATOM 2074 N N . 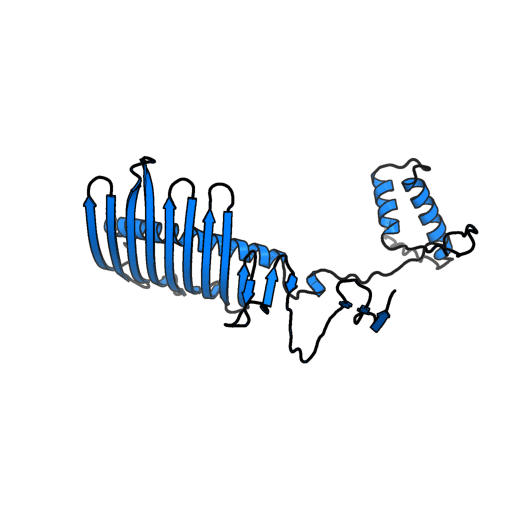ILE A 1 271 ? 4.192 1.259 -8.461 1.00 95.81 271 ILE A N 1
ATOM 2075 C CA . ILE A 1 271 ? 3.668 -0.099 -8.616 1.00 95.81 271 ILE A CA 1
ATOM 2076 C C . ILE A 1 271 ? 4.821 -1.057 -8.334 1.00 95.81 271 ILE A C 1
ATOM 2078 O O . ILE A 1 271 ? 5.847 -0.990 -9.008 1.00 95.81 271 ILE A O 1
ATOM 2082 N N . SER A 1 272 ? 4.657 -1.923 -7.336 1.00 94.56 272 SER A N 1
ATOM 2083 C CA . SER A 1 272 ? 5.634 -2.950 -6.964 1.00 94.56 272 SER A CA 1
ATOM 2084 C C . SER A 1 272 ? 4.985 -4.319 -7.101 1.00 94.56 272 SER A C 1
ATOM 2086 O O . SER A 1 272 ? 4.036 -4.617 -6.380 1.00 94.56 272 SER A O 1
ATOM 2088 N N . ALA A 1 273 ? 5.452 -5.123 -8.053 1.00 95.44 273 ALA A N 1
ATOM 2089 C CA . ALA A 1 273 ? 4.967 -6.475 -8.313 1.00 95.44 273 ALA A CA 1
ATOM 2090 C C . ALA A 1 273 ? 5.979 -7.240 -9.180 1.00 95.44 273 ALA A C 1
ATOM 2092 O O . ALA A 1 273 ? 6.776 -6.625 -9.891 1.00 95.44 273 ALA A O 1
ATOM 2093 N N . ASP A 1 274 ? 5.879 -8.572 -9.199 1.00 94.81 274 ASP A N 1
ATOM 2094 C CA . ASP A 1 274 ? 6.611 -9.416 -10.159 1.00 94.81 274 ASP A CA 1
ATOM 2095 C C . ASP A 1 274 ? 6.221 -9.090 -11.616 1.00 94.81 274 ASP A C 1
ATOM 2097 O O . ASP A 1 274 ? 7.047 -9.164 -12.532 1.00 94.81 274 ASP A O 1
ATOM 2101 N N . GLN A 1 275 ? 4.948 -8.734 -11.831 1.00 95.50 275 GLN A N 1
ATOM 2102 C CA . GLN A 1 275 ? 4.369 -8.395 -13.130 1.00 95.50 275 GLN A CA 1
ATOM 2103 C C . GLN A 1 275 ? 3.356 -7.253 -12.993 1.00 95.50 275 GLN A C 1
ATOM 2105 O O . GLN A 1 275 ? 2.489 -7.288 -12.122 1.00 95.50 275 GLN A O 1
ATOM 2110 N N . PHE A 1 276 ? 3.406 -6.281 -13.905 1.00 96.81 276 PHE A N 1
ATOM 2111 C CA . PHE A 1 276 ? 2.337 -5.300 -14.110 1.00 96.81 276 PHE A CA 1
ATOM 2112 C C . PHE A 1 276 ? 1.769 -5.458 -15.522 1.00 96.81 276 PHE A C 1
ATOM 2114 O O . PHE A 1 276 ? 2.496 -5.303 -16.501 1.00 96.81 276 PHE A O 1
ATOM 2121 N N . ILE A 1 277 ? 0.483 -5.803 -15.628 1.00 96.56 277 ILE A N 1
ATOM 2122 C CA . ILE A 1 277 ? -0.171 -6.176 -16.887 1.00 96.56 277 ILE A CA 1
ATOM 2123 C C . ILE A 1 277 ? -1.367 -5.258 -17.128 1.00 96.56 277 ILE A C 1
ATOM 2125 O O . ILE A 1 277 ? -2.236 -5.127 -16.269 1.00 96.56 277 ILE A O 1
ATOM 2129 N N . VAL A 1 278 ? -1.443 -4.672 -18.322 1.00 96.50 278 VAL A N 1
ATOM 2130 C CA . VAL A 1 278 ? -2.615 -3.927 -18.797 1.00 96.50 278 VAL A CA 1
ATOM 2131 C C . VAL A 1 278 ? -3.173 -4.642 -20.020 1.00 96.50 278 VAL A C 1
ATOM 2133 O O . VAL A 1 278 ? -2.462 -4.874 -20.998 1.00 96.50 278 VAL A O 1
ATOM 2136 N N . THR A 1 279 ? -4.452 -5.002 -19.959 1.00 95.94 279 THR A N 1
ATOM 2137 C CA . THR A 1 279 ? -5.152 -5.748 -21.009 1.00 95.94 279 THR A CA 1
ATOM 2138 C C . THR A 1 279 ? -6.556 -5.191 -21.242 1.00 95.94 279 THR A C 1
ATOM 2140 O O . THR A 1 279 ? -7.047 -4.380 -20.457 1.00 95.94 279 THR A O 1
ATOM 2143 N N . ALA A 1 280 ? -7.200 -5.624 -22.323 1.00 95.06 280 ALA A N 1
ATOM 2144 C CA . ALA A 1 280 ? -8.577 -5.291 -22.659 1.00 95.06 280 ALA A CA 1
ATOM 2145 C C . ALA A 1 280 ? -9.331 -6.562 -23.095 1.00 95.06 280 ALA A C 1
ATOM 2147 O O . ALA A 1 280 ? -8.703 -7.455 -23.671 1.00 95.06 280 ALA A O 1
ATOM 2148 N N . PRO A 1 281 ? -10.658 -6.643 -22.872 1.00 96.56 281 PRO A N 1
ATOM 2149 C CA . PRO A 1 281 ? -11.458 -7.790 -23.296 1.00 96.56 281 PRO A CA 1
ATOM 2150 C C . PRO A 1 281 ? -11.303 -8.089 -24.794 1.00 96.56 281 PRO A C 1
ATOM 2152 O O . PRO A 1 281 ? -11.475 -7.198 -25.627 1.00 96.56 281 PRO A O 1
ATOM 2155 N N . GLY A 1 282 ? -10.977 -9.336 -25.136 1.00 95.81 282 GLY A N 1
ATOM 2156 C CA . GLY A 1 282 ? -10.707 -9.780 -26.510 1.00 95.81 282 GLY A CA 1
ATOM 2157 C C . GLY A 1 282 ? -9.289 -9.486 -27.021 1.00 95.81 282 GLY A C 1
ATOM 2158 O O . GLY A 1 282 ? -8.945 -9.896 -28.131 1.00 95.81 282 GLY A O 1
ATOM 2159 N N . TYR A 1 283 ? -8.458 -8.808 -26.224 1.00 93.12 283 TYR A N 1
ATOM 2160 C CA . TYR A 1 283 ? -7.060 -8.473 -26.516 1.00 93.12 283 TYR A CA 1
ATOM 2161 C C . TYR A 1 283 ? -6.102 -9.036 -25.454 1.00 93.12 283 TYR A C 1
ATOM 2163 O O . TYR A 1 283 ? -4.986 -8.546 -25.282 1.00 93.12 283 TYR A O 1
ATOM 2171 N N . GLU A 1 284 ? -6.485 -10.109 -24.761 1.00 94.00 284 GLU A N 1
ATOM 2172 C CA . GLU A 1 284 ? -5.687 -10.751 -23.704 1.00 94.00 284 GLU A CA 1
ATOM 2173 C C . GLU A 1 284 ? -4.335 -11.269 -24.217 1.00 94.00 284 GLU A C 1
ATOM 2175 O O . GLU A 1 284 ? -3.389 -11.427 -23.450 1.00 94.00 284 GLU A O 1
ATOM 2180 N N . LYS A 1 285 ? -4.221 -11.489 -25.533 1.00 92.75 285 LYS A N 1
ATOM 2181 C CA . LYS A 1 285 ? -2.979 -11.890 -26.212 1.00 92.75 285 LYS A CA 1
ATOM 2182 C C . LYS A 1 285 ? -2.101 -10.716 -26.656 1.00 92.75 285 LYS A C 1
ATOM 2184 O O . LYS A 1 285 ? -1.005 -10.957 -27.145 1.00 92.75 285 LYS A O 1
ATOM 2189 N N . GLN A 1 286 ? -2.564 -9.476 -26.500 1.00 93.88 286 GLN A N 1
ATOM 2190 C CA . GLN A 1 286 ? -1.837 -8.250 -26.852 1.00 93.88 286 GLN A CA 1
ATOM 2191 C C . GLN A 1 286 ? -1.734 -7.271 -25.660 1.00 93.88 286 GLN A C 1
ATOM 2193 O O . GLN A 1 286 ? -2.086 -6.099 -25.804 1.00 93.88 286 GLN A O 1
ATOM 2198 N N . PRO A 1 287 ? -1.282 -7.713 -24.469 1.00 95.81 287 PRO A N 1
ATOM 2199 C CA . PRO A 1 287 ? -1.167 -6.831 -23.315 1.00 95.81 287 PRO A CA 1
ATOM 2200 C C . PRO A 1 287 ? 0.053 -5.903 -23.407 1.00 95.81 287 PRO A C 1
ATOM 2202 O O . PRO A 1 287 ? 1.030 -6.180 -24.108 1.00 95.81 287 PRO A O 1
ATOM 2205 N N . PHE A 1 288 ? 0.025 -4.841 -22.605 1.00 96.88 288 PHE A N 1
ATOM 2206 C CA . PHE A 1 288 ? 1.248 -4.240 -22.074 1.00 96.88 288 PHE A CA 1
ATOM 2207 C C . PHE A 1 288 ? 1.669 -5.030 -20.833 1.00 96.88 288 PHE A C 1
ATOM 2209 O O . PHE A 1 288 ? 0.841 -5.262 -19.952 1.00 96.88 288 PHE A O 1
ATOM 2216 N N . VAL A 1 289 ? 2.940 -5.427 -20.750 1.00 96.44 289 VAL A N 1
ATOM 2217 C CA . VAL A 1 289 ? 3.488 -6.159 -19.598 1.00 96.44 289 VAL A CA 1
ATOM 2218 C C . VAL A 1 289 ? 4.797 -5.522 -19.161 1.00 96.44 289 VAL A C 1
ATOM 2220 O O . VAL A 1 289 ? 5.694 -5.356 -19.976 1.00 96.44 289 VAL A O 1
ATOM 2223 N N . PHE A 1 290 ? 4.947 -5.222 -17.877 1.00 95.62 290 PHE A N 1
ATOM 2224 C CA . PHE A 1 290 ? 6.242 -4.941 -17.265 1.00 95.62 290 PHE A CA 1
ATOM 2225 C C . PHE A 1 290 ? 6.642 -6.125 -16.383 1.00 95.62 290 PHE A C 1
ATOM 2227 O O . PHE A 1 290 ? 5.936 -6.440 -15.426 1.00 95.62 290 PHE A O 1
ATOM 2234 N N . ILE A 1 291 ? 7.740 -6.802 -16.726 1.00 94.06 291 ILE A N 1
ATOM 2235 C CA . ILE A 1 291 ? 8.218 -8.014 -16.044 1.00 94.06 291 ILE A CA 1
ATOM 2236 C C . ILE A 1 291 ? 9.742 -8.084 -16.095 1.00 94.06 291 ILE A C 1
ATOM 2238 O O . ILE A 1 291 ? 10.348 -7.791 -17.124 1.00 94.06 291 ILE A O 1
ATOM 2242 N N . GLY A 1 292 ? 10.378 -8.461 -14.981 1.00 89.44 292 GLY A N 1
ATOM 2243 C CA . GLY A 1 292 ? 11.837 -8.619 -14.930 1.00 89.44 292 GLY A CA 1
ATOM 2244 C C . GLY A 1 292 ? 12.607 -7.352 -15.333 1.00 89.44 292 GLY A C 1
ATOM 2245 O O . GLY A 1 292 ? 13.692 -7.448 -15.900 1.00 89.44 292 GLY A O 1
ATOM 2246 N N . GLY A 1 293 ? 12.021 -6.171 -15.102 1.00 88.69 293 GLY A N 1
ATOM 2247 C CA . GLY A 1 293 ? 12.592 -4.877 -15.488 1.00 88.69 293 GLY A CA 1
ATOM 2248 C C . GLY A 1 293 ? 12.410 -4.488 -16.961 1.00 88.69 293 GLY A C 1
ATOM 2249 O O . GLY A 1 293 ? 12.983 -3.488 -17.389 1.00 88.69 293 GLY A O 1
ATOM 2250 N N . VAL A 1 294 ? 11.633 -5.243 -17.744 1.00 91.38 294 VAL A N 1
ATOM 2251 C CA . VAL A 1 294 ? 11.423 -5.004 -19.178 1.00 91.38 294 VAL A CA 1
ATOM 2252 C C . VAL A 1 294 ? 9.946 -4.740 -19.467 1.00 91.38 294 VAL A C 1
ATOM 2254 O O . VAL A 1 294 ? 9.079 -5.528 -19.091 1.00 91.38 294 VAL A O 1
ATOM 2257 N N . ALA A 1 295 ? 9.665 -3.645 -20.179 1.00 94.31 295 ALA A N 1
ATOM 2258 C CA . ALA A 1 295 ? 8.361 -3.402 -20.786 1.00 94.31 295 ALA A CA 1
ATOM 2259 C C . ALA A 1 295 ? 8.247 -4.185 -22.106 1.00 94.31 295 ALA A C 1
ATOM 2261 O O . ALA A 1 295 ? 9.035 -3.974 -23.029 1.00 94.31 295 ALA A O 1
ATOM 2262 N N . ALA A 1 296 ? 7.262 -5.073 -22.201 1.00 92.69 296 ALA A N 1
ATOM 2263 C CA . ALA A 1 296 ? 6.952 -5.892 -23.361 1.00 92.69 296 ALA A CA 1
ATOM 2264 C C . ALA A 1 296 ? 5.583 -5.510 -23.944 1.00 92.69 296 ALA A C 1
ATOM 2266 O O . ALA A 1 296 ? 4.593 -5.363 -23.225 1.00 92.69 296 ALA A O 1
ATOM 2267 N N . LEU A 1 297 ? 5.549 -5.358 -25.268 1.00 94.12 297 LEU A N 1
ATOM 2268 C CA . LEU A 1 297 ? 4.395 -4.957 -26.072 1.00 94.12 297 LEU A CA 1
ATOM 2269 C C . LEU A 1 297 ? 4.459 -5.692 -27.415 1.00 94.12 297 LEU A C 1
ATOM 2271 O O . LEU A 1 297 ? 5.523 -5.738 -28.032 1.00 94.12 297 LEU A O 1
ATOM 2275 N N . GLN A 1 298 ? 3.333 -6.226 -27.895 1.00 90.00 298 GLN A N 1
ATOM 2276 C CA . GLN A 1 298 ? 3.257 -6.795 -29.251 1.00 90.00 298 GLN A CA 1
ATOM 2277 C C . GLN A 1 298 ? 2.954 -5.726 -30.308 1.00 90.00 298 GLN A C 1
ATOM 2279 O O . GLN A 1 298 ? 3.454 -5.792 -31.430 1.00 90.00 298 GLN A O 1
ATOM 2284 N N . VAL A 1 299 ? 2.118 -4.751 -29.956 1.00 90.31 299 VAL A N 1
ATOM 2285 C CA . VAL A 1 299 ? 1.691 -3.664 -30.836 1.00 90.31 299 VAL A CA 1
ATOM 2286 C C . VAL A 1 299 ? 1.776 -2.361 -30.055 1.00 90.31 299 VAL A C 1
ATOM 2288 O O . VAL A 1 299 ? 1.365 -2.300 -28.899 1.00 90.31 299 VAL A O 1
ATOM 2291 N N . ALA A 1 300 ? 2.296 -1.316 -30.692 1.00 92.62 300 ALA A N 1
ATOM 2292 C CA . ALA A 1 300 ? 2.310 0.029 -30.140 1.00 92.62 300 ALA A CA 1
ATOM 2293 C C . ALA A 1 300 ? 2.061 1.047 -31.258 1.00 92.62 300 ALA A C 1
ATOM 2295 O O . ALA A 1 300 ? 2.692 0.986 -32.313 1.00 92.62 300 ALA A O 1
ATOM 2296 N N . ASN A 1 301 ? 1.148 1.990 -31.023 1.00 94.50 301 ASN A N 1
ATOM 2297 C CA . ASN A 1 301 ? 1.004 3.183 -31.850 1.00 94.50 301 ASN A CA 1
ATOM 2298 C C . ASN A 1 301 ? 1.783 4.315 -31.173 1.00 94.50 301 ASN A C 1
ATOM 2300 O O . ASN A 1 301 ? 1.335 4.854 -30.161 1.00 94.50 301 ASN A O 1
ATOM 2304 N N . ILE A 1 302 ? 2.974 4.620 -31.692 1.00 93.44 302 ILE A N 1
ATOM 2305 C CA . ILE A 1 302 ? 3.895 5.586 -31.090 1.00 93.44 302 ILE A CA 1
ATOM 2306 C C . ILE A 1 302 ? 4.080 6.753 -32.056 1.00 93.44 302 ILE A C 1
ATOM 2308 O O . ILE A 1 302 ? 4.497 6.549 -33.192 1.00 93.44 302 ILE A O 1
ATOM 2312 N N . GLY A 1 303 ? 3.800 7.976 -31.595 1.00 94.94 303 GLY A N 1
ATOM 2313 C CA . GLY A 1 303 ? 4.026 9.185 -32.390 1.00 94.94 303 GLY A CA 1
ATOM 2314 C C . GLY A 1 303 ? 5.516 9.453 -32.624 1.00 94.94 303 GLY A C 1
ATOM 2315 O O . GLY A 1 303 ? 5.987 9.410 -33.756 1.00 94.94 303 GLY A O 1
ATOM 2316 N N . THR A 1 304 ? 6.267 9.685 -31.543 1.00 92.75 304 THR A N 1
ATOM 2317 C CA . THR A 1 304 ? 7.713 9.963 -31.584 1.00 92.75 304 THR A CA 1
ATOM 2318 C C . THR A 1 304 ? 8.455 9.040 -30.625 1.00 92.75 304 THR A C 1
ATOM 2320 O O . THR A 1 304 ? 8.038 8.876 -29.480 1.00 92.75 304 THR A O 1
ATOM 2323 N N . VAL A 1 305 ? 9.580 8.475 -31.075 1.00 88.56 305 VAL A N 1
ATOM 2324 C CA . VAL A 1 305 ? 10.473 7.639 -30.259 1.00 88.56 305 VAL A CA 1
ATOM 2325 C C . VAL A 1 305 ? 11.799 8.364 -30.041 1.00 88.56 305 VAL A C 1
ATOM 2327 O O . VAL A 1 305 ? 12.525 8.631 -30.997 1.00 88.56 305 VAL A O 1
ATOM 2330 N N . THR A 1 306 ? 12.142 8.621 -28.778 1.00 88.69 306 THR A N 1
ATOM 2331 C CA . THR A 1 306 ? 13.492 9.025 -28.358 1.00 88.69 306 THR A CA 1
ATOM 2332 C C . THR A 1 306 ? 14.142 7.830 -27.678 1.00 88.69 306 THR A C 1
ATOM 2334 O O . THR A 1 306 ? 13.673 7.385 -26.635 1.00 88.69 306 THR A O 1
ATOM 2337 N N . ALA A 1 307 ? 15.204 7.287 -28.266 1.00 90.25 307 ALA A N 1
ATOM 2338 C CA . ALA A 1 307 ? 15.893 6.113 -27.741 1.00 90.25 307 ALA A CA 1
ATOM 2339 C C . ALA A 1 307 ? 17.405 6.230 -27.950 1.00 90.25 307 ALA A C 1
ATOM 2341 O O . ALA A 1 307 ? 17.860 6.952 -28.835 1.00 90.25 307 ALA A O 1
ATOM 2342 N N . GLY A 1 308 ? 18.183 5.490 -27.158 1.00 91.12 308 GLY A N 1
ATOM 2343 C CA . GLY A 1 308 ? 19.607 5.289 -27.437 1.00 91.12 308 GLY A CA 1
ATOM 2344 C C . GLY A 1 308 ? 19.812 4.315 -28.599 1.00 91.12 308 GLY A C 1
ATOM 2345 O O . GLY A 1 308 ? 20.519 4.622 -29.558 1.00 91.12 308 GLY A O 1
ATOM 2346 N N . VAL A 1 309 ? 19.148 3.155 -28.531 1.00 92.31 309 VAL A N 1
ATOM 2347 C CA . VAL A 1 309 ? 19.217 2.080 -29.529 1.00 92.31 309 VAL A CA 1
ATOM 2348 C C . VAL A 1 309 ? 17.825 1.498 -29.771 1.00 92.31 309 VAL A C 1
ATOM 2350 O O . VAL A 1 309 ? 17.109 1.210 -28.816 1.00 92.31 309 VAL A O 1
ATOM 2353 N N . LEU A 1 310 ? 17.480 1.261 -31.038 1.00 93.62 310 LEU A N 1
ATOM 2354 C CA . LEU A 1 310 ? 16.398 0.357 -31.439 1.00 93.62 310 LEU A CA 1
ATOM 2355 C C . LEU A 1 310 ? 17.024 -0.836 -32.159 1.00 93.62 310 LEU A C 1
ATOM 2357 O O . LEU A 1 310 ? 17.825 -0.642 -33.074 1.00 93.62 310 LEU A O 1
ATOM 2361 N N . GLN A 1 311 ? 16.696 -2.057 -31.745 1.00 94.50 311 GLN A N 1
ATOM 2362 C CA . GLN A 1 311 ? 17.314 -3.263 -32.296 1.00 94.50 311 GLN A CA 1
ATOM 2363 C C . GLN A 1 311 ? 16.303 -4.389 -32.490 1.00 94.50 311 GLN A C 1
ATOM 2365 O O . GLN A 1 311 ? 15.358 -4.519 -31.711 1.00 94.50 311 GLN A O 1
ATOM 2370 N N . SER A 1 312 ? 16.521 -5.213 -33.512 1.00 92.06 312 SER A N 1
ATOM 2371 C CA . SER A 1 312 ? 15.809 -6.479 -33.664 1.00 92.06 312 SER A CA 1
ATOM 2372 C C . SER A 1 312 ? 16.211 -7.470 -32.559 1.00 92.06 312 SER A C 1
ATOM 2374 O O . SER A 1 312 ? 17.314 -7.363 -32.013 1.00 92.06 312 SER A O 1
ATOM 2376 N N . PRO A 1 313 ? 15.357 -8.458 -32.222 1.00 88.31 313 PRO A N 1
ATOM 2377 C CA . PRO A 1 313 ? 15.668 -9.446 -31.183 1.00 88.31 313 PRO A CA 1
ATOM 2378 C C . PRO A 1 313 ? 16.948 -10.256 -31.440 1.00 88.31 313 PRO A C 1
ATOM 2380 O O . PRO A 1 313 ? 17.623 -10.652 -30.497 1.00 88.31 313 PRO A O 1
ATOM 2383 N N . ASP A 1 314 ? 17.293 -10.481 -32.708 1.00 91.62 314 ASP A N 1
ATOM 2384 C CA . ASP A 1 314 ? 18.514 -11.174 -33.138 1.00 91.62 314 ASP A CA 1
ATOM 2385 C C . ASP A 1 314 ? 19.744 -10.251 -33.243 1.00 91.62 314 ASP A C 1
ATOM 2387 O O . ASP A 1 314 ? 20.836 -10.709 -33.571 1.00 91.62 314 ASP A O 1
ATOM 2391 N N . GLY A 1 315 ? 19.578 -8.949 -32.984 1.00 90.56 315 GLY A N 1
ATOM 2392 C CA . GLY A 1 315 ? 20.637 -7.942 -33.040 1.00 90.56 315 GLY A CA 1
ATOM 2393 C C . GLY A 1 315 ? 21.108 -7.562 -34.448 1.00 90.56 315 GLY A C 1
ATOM 2394 O O . GLY A 1 315 ? 22.013 -6.735 -34.567 1.00 90.56 315 GLY A O 1
ATOM 2395 N N . LYS A 1 316 ? 20.514 -8.125 -35.507 1.00 91.00 316 LYS A N 1
ATOM 2396 C CA . LYS A 1 316 ? 20.976 -7.935 -36.891 1.00 91.00 316 LYS A CA 1
ATOM 2397 C C . LYS A 1 316 ? 20.617 -6.585 -37.487 1.00 91.00 316 LYS A C 1
ATOM 2399 O O . LYS A 1 316 ? 21.362 -6.055 -38.308 1.00 91.00 316 LYS A O 1
ATOM 2404 N N . VAL A 1 317 ? 19.486 -6.021 -37.075 1.00 93.62 317 VAL A N 1
ATOM 2405 C CA . VAL A 1 317 ? 19.062 -4.674 -37.454 1.00 93.62 317 VAL A CA 1
ATOM 2406 C C . VAL A 1 317 ? 19.201 -3.785 -36.234 1.00 93.62 317 VAL A C 1
ATOM 2408 O O . VAL A 1 317 ? 18.544 -4.013 -35.220 1.00 93.62 317 VAL A O 1
ATOM 2411 N N . LYS A 1 318 ? 20.042 -2.754 -36.329 1.00 95.50 318 LYS A N 1
ATOM 2412 C CA . LYS A 1 318 ? 20.291 -1.820 -35.228 1.00 95.50 318 LYS A CA 1
ATOM 2413 C C . LYS A 1 318 ? 20.279 -0.372 -35.706 1.00 95.50 318 LYS A C 1
ATOM 2415 O O . LYS A 1 318 ? 21.085 0.022 -36.548 1.00 95.50 318 LYS A O 1
ATOM 2420 N N . PHE A 1 319 ? 19.424 0.432 -35.087 1.00 94.81 319 PHE A N 1
ATOM 2421 C CA . PHE A 1 319 ? 19.407 1.889 -35.159 1.00 94.81 319 PHE A CA 1
ATOM 2422 C C . PHE A 1 319 ? 20.070 2.417 -33.886 1.00 94.81 319 PHE A C 1
ATOM 2424 O O . PHE A 1 319 ? 19.456 2.489 -32.824 1.00 94.81 319 PHE A O 1
ATOM 2431 N N . ASP A 1 320 ? 21.352 2.743 -33.978 1.00 93.38 320 ASP A N 1
ATOM 2432 C CA . ASP A 1 320 ? 22.125 3.369 -32.912 1.00 93.38 320 ASP A CA 1
ATOM 2433 C C . ASP A 1 320 ? 21.936 4.887 -32.994 1.00 93.38 320 ASP A C 1
ATOM 2435 O O . ASP A 1 320 ? 22.708 5.597 -33.640 1.00 93.38 320 ASP A O 1
ATOM 2439 N N . LEU A 1 321 ? 20.842 5.377 -32.412 1.00 89.81 321 LEU A N 1
ATOM 2440 C CA . LEU A 1 321 ? 20.435 6.780 -32.499 1.00 89.81 321 LEU A CA 1
ATOM 2441 C C . LEU A 1 321 ? 21.385 7.695 -31.717 1.00 89.81 321 LEU A C 1
ATOM 2443 O O . LEU A 1 321 ? 21.640 8.817 -32.155 1.00 89.81 321 LEU A O 1
ATOM 2447 N N . ALA A 1 322 ? 21.982 7.193 -30.630 1.00 90.38 322 ALA A N 1
ATOM 2448 C CA . ALA A 1 322 ? 23.020 7.902 -29.882 1.00 90.38 322 ALA A CA 1
ATOM 2449 C C . ALA A 1 322 ? 24.249 8.213 -30.756 1.00 90.38 322 ALA A C 1
ATOM 2451 O O . ALA A 1 322 ? 24.790 9.317 -30.703 1.00 90.38 322 ALA A O 1
ATOM 2452 N N . ASN A 1 323 ? 24.647 7.266 -31.613 1.00 93.31 323 ASN A N 1
ATOM 2453 C CA . ASN A 1 323 ? 25.777 7.421 -32.532 1.00 93.31 323 ASN A CA 1
ATOM 2454 C C . ASN A 1 323 ? 25.364 7.759 -33.975 1.00 93.31 323 ASN A C 1
ATOM 2456 O O . ASN A 1 323 ? 26.214 7.785 -34.865 1.00 93.31 323 ASN A O 1
ATOM 2460 N N . LYS A 1 324 ? 24.074 8.024 -34.218 1.00 93.62 324 LYS A N 1
ATOM 2461 C CA . LYS A 1 324 ? 23.500 8.356 -35.535 1.00 93.62 324 LYS A CA 1
ATOM 2462 C C . LYS A 1 324 ? 23.829 7.319 -36.622 1.00 93.62 324 LYS A C 1
ATOM 2464 O O . LYS A 1 324 ? 24.141 7.683 -37.755 1.00 93.62 324 LYS A O 1
ATOM 2469 N N . ARG A 1 325 ? 23.779 6.024 -36.289 1.00 93.62 325 ARG A N 1
ATOM 2470 C CA . ARG A 1 325 ? 24.162 4.927 -37.194 1.00 93.62 325 ARG A CA 1
ATOM 2471 C C . ARG A 1 325 ? 23.038 3.914 -37.386 1.00 93.62 325 ARG A C 1
ATOM 2473 O O . ARG A 1 325 ? 22.417 3.482 -36.423 1.00 93.62 325 ARG A O 1
ATOM 2480 N N . LEU A 1 326 ? 22.851 3.473 -38.627 1.00 95.25 326 LEU A N 1
ATOM 2481 C CA . LEU A 1 326 ? 22.034 2.313 -38.984 1.00 95.25 326 LEU A CA 1
ATOM 2482 C C . LEU A 1 326 ? 22.953 1.166 -39.420 1.00 95.25 326 LEU A C 1
ATOM 2484 O O . LEU A 1 326 ? 23.915 1.387 -40.155 1.00 95.25 326 LEU A O 1
ATOM 2488 N N . THR A 1 327 ? 22.709 -0.047 -38.933 1.00 93.12 327 THR A N 1
ATOM 2489 C CA . THR A 1 327 ? 23.497 -1.240 -39.266 1.00 93.12 327 THR A CA 1
ATOM 2490 C C . THR A 1 327 ? 22.580 -2.415 -39.581 1.00 93.12 327 THR A C 1
ATOM 2492 O O . THR A 1 327 ? 21.611 -2.654 -38.861 1.00 93.12 327 THR A O 1
ATOM 2495 N N . PHE A 1 328 ? 22.935 -3.132 -40.647 1.00 94.94 328 PHE A N 1
ATOM 2496 C CA . PHE A 1 328 ? 22.421 -4.447 -41.009 1.00 94.94 328 PHE A CA 1
ATOM 2497 C C . PHE A 1 328 ? 23.613 -5.405 -40.998 1.00 94.94 328 PHE A C 1
ATOM 2499 O O . PHE A 1 328 ? 24.616 -5.125 -41.658 1.00 94.94 328 PHE A O 1
ATOM 2506 N N . SER A 1 329 ? 23.540 -6.475 -40.217 1.00 85.62 329 SER A N 1
ATOM 2507 C CA . SER A 1 329 ? 24.567 -7.519 -40.159 1.00 85.62 329 SER A CA 1
ATOM 2508 C C . SER A 1 329 ? 23.964 -8.874 -40.504 1.00 85.62 329 SER A C 1
ATOM 2510 O O . SER A 1 329 ? 22.866 -9.184 -40.041 1.00 85.62 329 SER A O 1
ATOM 2512 N N . ASP A 1 330 ? 24.694 -9.654 -41.299 1.00 76.56 330 ASP A N 1
ATOM 2513 C CA . ASP A 1 330 ? 24.312 -11.013 -41.697 1.00 76.56 330 ASP A CA 1
ATOM 2514 C C . ASP A 1 330 ? 24.395 -12.023 -40.544 1.00 76.56 330 ASP A C 1
ATOM 2516 O O . ASP A 1 330 ? 25.251 -11.865 -39.643 1.00 76.56 330 ASP A O 1
#